Protein 3UUE (pdb70)

Nearest PDB structures (foldseek):
  4zre-assembly1_A  TM=1.001E+00  e=2.839E-57  Malassezia globosa CBS 7966
  7spr-assembly1_A  TM=1.002E+00  e=1.269E-56  Malassezia globosa CBS 7966
  4zrd-assembly1_A  TM=1.002E+00  e=3.790E-56  Malassezia globosa CBS 7966
  3uuf-assembly1_A  TM=1.001E+00  e=9.526E-56  Malassezia globosa CBS 7966
  5gw8-assembly1_A  TM=9.677E-01  e=2.577E-41  Malassezia globosa CBS 7966

Foldseek 3Di:
DQPDADADDWAADPDDLLVLLQLLLVQLQQLAPPPDDFDDGVQKTWDDWDDHPAQAWIWIWIAGPVAGTEIETEADCNDDLPDDCVDQQAAWDQQDPVCNVQADPPKIWGNNLRVRLVVCQVVVLVVVVVVCVVPVTLEYEYEYAHSGLLNSLVNLVCQQRPPVSHHQAYAGALDAFIIASSVQVVCCVRQVVRYEYEYFAQRPRNCPPHCVSRTWHHWKYWYHPNGQDPGIIIQTGINHPVDNVVDHHDPDCDSSQHHRSQWGSVRNNDDVSGHRNPD

InterPro domains:
  IPR002921 Fungal lipase-type domain [PF01764] (96-236)
  IPR029058 Alpha/Beta hydrolase fold [G3DSA:3.40.50.1820] (23-304)
  IPR029058 Alpha/Beta hydrolase fold [SSF53474] (37-265)
  IPR051218 Secreted Mono/Diacylglycerol Lipase [PTHR45856] (60-255)

Sequence (279 aa):
GRGGSSTDDQPVANPYNTKEISLAAGLVQQTYCDSTENGLKIGDSELLYTMGEGYYARQRVNIYHSPSLGIAVAIEGTNLFSSLNSSDLHDAKFWQEDPNERYIQYYPKGTKLMHGFQQAYNDLMDDIFTAVKKKYKKEKNEKRVTVIGHSLGAAMGLLCAMDIELRMDGGLYKTYLFGLPRLGNPTFASFVDQKIGDKFHSIINGRDWVPTVVPPRALGYQHPSDYVWIYPGNSTSAKLYPGQENVHGILTVAREFNFDDHQGIYFHTQIGAVMGECPAQVGAH

CATH classification: 3.40.50.1820

Structure (mmCIF, N/CA/C/O backbone):
data_3UUE
#
_entry.id   3UUE
#
_cell.length_a   39.807
_cell.length_b   88.744
_cell.length_c   45.132
_cell.angle_alpha   90.00
_cell.angle_beta   106.04
_cell.angle_gamma   90.00
#
_symmetry.space_group_name_H-M   'P 1 21 1'
#
loop_
_entity.id
_entity.type
_entity.pdbx_description
1 polymer 'LIP1, secretory lipase (Family 3)'
2 branched alpha-D-mannopyranose-(1-3)-alpha-D-mannopyranose-(1-6)-beta-D-mannopyranose-(1-4)-2-acetamido-2-deoxy-beta-D-glucopyranose-(1-4)-2-acetami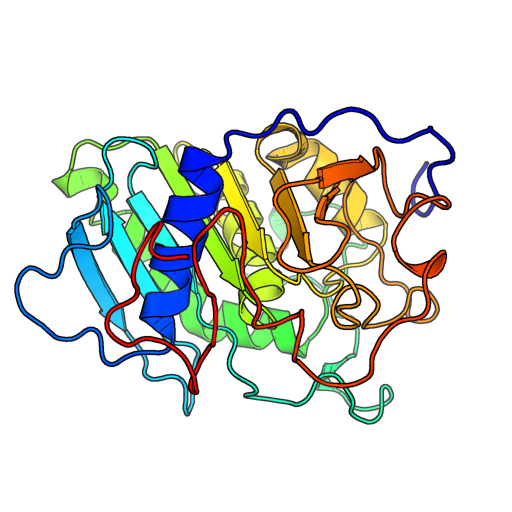do-2-deoxy-beta-D-glucopyranose
3 non-polymer alpha-D-mannopyranose
4 non-polymer 'CHLORIDE ION'
5 non-polymer GLYCEROL
6 water water
#
loop_
_atom_site.group_PDB
_atom_site.id
_atom_site.type_symbol
_atom_site.label_atom_id
_atom_site.label_alt_id
_atom_site.label_comp_id
_atom_site.label_asym_id
_atom_site.label_entity_id
_atom_site.label_seq_id
_atom_site.pdbx_PDB_ins_code
_atom_site.Cartn_x
_atom_site.Cartn_y
_atom_site.Cartn_z
_atom_site.occupancy
_atom_site.B_iso_or_equiv
_atom_site.auth_seq_id
_atom_site.auth_comp_id
_atom_site.auth_asym_id
_atom_site.auth_atom_id
_atom_site.pdbx_PDB_model_num
ATOM 1 N N . GLY A 1 1 ? 10.044 19.272 20.453 1.00 28.07 26 GLY A N 1
ATOM 2 C CA . GLY A 1 1 ? 9.178 19.237 21.681 1.00 25.63 26 GLY A CA 1
ATOM 3 C C . GLY A 1 1 ? 7.766 18.864 21.272 1.00 22.97 26 GLY A C 1
ATOM 4 O O . GLY A 1 1 ? 7.530 18.504 20.105 1.00 23.51 26 GLY A O 1
ATOM 5 N N . ARG A 1 2 ? 6.811 18.972 22.206 1.00 22.96 27 ARG A N 1
ATOM 6 C CA . ARG A 1 2 ? 5.412 18.640 21.903 1.00 17.95 27 ARG A CA 1
ATOM 7 C C . ARG A 1 2 ? 4.978 19.431 20.667 1.00 14.64 27 ARG A C 1
ATOM 8 O O . ARG A 1 2 ? 5.244 20.637 20.527 1.00 15.51 27 ARG A O 1
ATOM 16 N N . GLY A 1 3 ? 4.358 18.746 19.709 1.00 11.41 28 GLY A N 1
ATOM 17 C CA . GLY A 1 3 ? 3.818 19.398 18.506 1.00 10.55 28 GLY A CA 1
ATOM 18 C C . GLY A 1 3 ? 4.798 19.776 17.408 1.00 10.04 28 GLY A C 1
ATOM 19 O O . GLY A 1 3 ? 4.440 20.453 16.446 1.00 11.42 28 GLY A O 1
ATOM 20 N N . GLY A 1 4 ? 6.037 19.321 17.569 1.00 10.81 29 GLY A N 1
ATOM 21 C CA . GLY A 1 4 ? 7.059 19.703 16.561 1.00 10.29 29 GLY A CA 1
ATOM 22 C C . GLY A 1 4 ? 7.015 18.913 15.263 1.00 9.70 29 GLY A C 1
ATOM 23 O O . GLY A 1 4 ? 6.151 18.054 15.048 1.00 9.98 29 GLY A O 1
ATOM 24 N N . SER A 1 5 ? 7.961 19.218 14.372 1.00 8.79 30 SER A N 1
ATOM 25 C CA . SER A 1 5 ? 8.066 18.545 13.087 1.00 8.66 30 SER A CA 1
ATOM 26 C C . SER A 1 5 ? 9.524 18.216 12.887 1.00 8.38 30 SER A C 1
ATOM 27 O O . SER A 1 5 ? 10.365 19.147 12.810 1.00 9.77 30 SER A O 1
ATOM 30 N N . SER A 1 6 ? 9.864 16.922 12.849 1.00 7.42 31 SER A N 1
ATOM 31 C CA . SER A 1 6 ? 11.269 16.564 12.693 1.00 7.77 31 SER A CA 1
ATOM 32 C C . SER A 1 6 ? 11.837 16.986 11.330 1.00 7.53 31 SER A C 1
ATOM 33 O O . SER A 1 6 ? 11.141 16.950 10.324 1.00 7.69 31 SER A O 1
ATOM 36 N N . THR A 1 7 ? 13.089 17.439 11.353 1.00 8.03 32 THR A N 1
ATOM 37 C CA . THR A 1 7 ? 13.816 17.753 10.115 1.00 8.57 32 THR A CA 1
ATOM 38 C C . THR A 1 7 ? 14.891 16.782 9.754 1.00 9.36 32 THR A C 1
ATOM 39 O O . THR A 1 7 ? 15.604 17.004 8.749 1.00 9.12 32 THR A O 1
ATOM 43 N N A ASP A 1 8 ? 15.026 15.712 10.530 0.50 9.21 33 ASP A N 1
ATOM 44 N N B ASP A 1 8 ? 15.060 15.720 10.553 0.50 9.03 33 ASP A N 1
ATOM 45 C CA A ASP A 1 8 ? 16.102 14.781 10.254 0.50 9.52 33 ASP A CA 1
ATOM 46 C CA B ASP A 1 8 ? 16.161 14.781 10.292 0.50 9.26 33 ASP A CA 1
ATOM 47 C C A ASP A 1 8 ? 15.921 14.049 8.928 0.50 9.27 33 ASP A C 1
ATOM 48 C C B ASP A 1 8 ? 15.956 13.994 9.001 0.50 9.09 33 ASP A C 1
ATOM 49 O O A ASP A 1 8 ? 14.802 13.813 8.477 0.50 8.43 33 ASP A O 1
ATOM 50 O O B ASP A 1 8 ? 14.851 13.619 8.667 0.50 8.35 33 ASP A O 1
ATOM 59 N N . GLN A 1 9 ? 17.038 13.749 8.248 1.00 8.65 34 GLN A N 1
ATOM 60 C CA . GLN A 1 9 ? 16.950 12.988 7.010 1.00 8.48 34 GLN A CA 1
ATOM 61 C C . GLN A 1 9 ? 16.496 11.543 7.310 1.00 7.75 34 GLN A C 1
ATOM 62 O O . GLN A 1 9 ? 16.753 10.988 8.385 1.00 7.62 34 GLN A O 1
ATOM 68 N N . PRO A 1 10 ? 15.849 10.936 6.303 1.00 7.63 35 PRO A N 1
ATOM 69 C CA . PRO A 1 10 ? 15.516 9.518 6.399 1.00 8.05 35 PRO A CA 1
ATOM 70 C C . PRO A 1 10 ? 16.752 8.635 6.391 1.00 8.32 35 PRO A C 1
ATOM 71 O O . PRO A 1 10 ? 17.873 9.077 5.970 1.00 9.59 35 PRO A O 1
ATOM 75 N N . VAL A 1 11 ? 16.553 7.437 6.935 1.00 7.65 36 VAL A N 1
ATOM 76 C CA . VAL A 1 11 ? 17.604 6.423 7.024 1.00 7.84 36 VAL A CA 1
ATOM 77 C C . VAL A 1 11 ? 17.055 5.127 6.458 1.00 8.14 36 VAL A C 1
ATOM 78 O O . VAL A 1 11 ? 15.869 4.997 6.160 1.00 7.56 36 VAL A O 1
ATOM 82 N N . ALA A 1 12 ? 17.934 4.137 6.275 1.00 8.59 37 ALA A N 1
ATOM 83 C CA . ALA A 1 12 ? 17.484 2.848 5.707 1.00 8.19 37 ALA A CA 1
ATOM 84 C C . ALA A 1 12 ? 16.444 2.227 6.619 1.00 7.98 37 ALA A C 1
ATOM 85 O O . ALA A 1 12 ? 16.400 2.457 7.799 1.00 8.22 37 ALA A O 1
ATOM 87 N N . ASN A 1 13 ? 15.576 1.449 5.990 1.00 7.84 38 ASN A N 1
ATOM 88 C CA . ASN A 1 13 ? 14.496 0.820 6.791 1.00 7.59 38 ASN A CA 1
ATOM 89 C C . ASN A 1 13 ? 15.127 -0.223 7.750 1.00 7.48 38 ASN A C 1
ATOM 90 O O . ASN A 1 13 ? 15.739 -1.190 7.270 1.00 8.06 38 ASN A O 1
ATOM 95 N N . PRO A 1 14 ? 15.005 -0.045 9.077 1.00 7.32 39 PRO A N 1
ATOM 96 C CA . PRO A 1 14 ? 15.574 -1.031 10.048 1.00 7.23 39 PRO A CA 1
ATOM 97 C C . PRO A 1 14 ? 14.598 -2.082 10.541 1.00 7.18 39 PRO A C 1
ATOM 98 O O . PRO A 1 14 ? 14.988 -2.913 11.389 1.00 7.46 39 PRO A O 1
ATOM 102 N N . TYR A 1 15 ? 13.350 -2.028 10.043 1.00 7.00 40 TYR A N 1
ATOM 103 C CA . TYR A 1 15 ? 12.356 -2.935 10.584 1.00 7.27 40 TYR A CA 1
ATOM 104 C C . TYR A 1 15 ? 12.434 -4.320 9.933 1.00 6.88 40 TYR A C 1
ATOM 105 O O . TYR A 1 15 ? 12.950 -4.501 8.835 1.00 9.16 40 TYR A O 1
ATOM 114 N N . ASN A 1 16 ? 11.891 -5.291 10.636 1.00 7.06 41 ASN A N 1
ATOM 115 C CA . ASN A 1 16 ? 11.915 -6.693 10.169 1.00 7.56 41 ASN A CA 1
ATOM 116 C C . ASN A 1 16 ? 10.881 -6.924 9.062 1.00 7.51 41 ASN A C 1
ATOM 117 O O . ASN A 1 16 ? 9.673 -6.917 9.352 1.00 6.94 41 ASN A O 1
ATOM 122 N N . THR A 1 17 ? 11.309 -7.037 7.816 1.00 7.65 42 THR A N 1
ATOM 123 C CA . THR A 1 17 ? 10.350 -7.054 6.726 1.00 7.73 42 THR A CA 1
ATOM 124 C C . THR A 1 17 ? 9.580 -8.365 6.643 1.00 8.19 42 THR A C 1
ATOM 125 O O . THR A 1 17 ? 8.473 -8.340 6.131 1.00 6.90 42 THR A O 1
ATOM 129 N N . LYS A 1 18 ? 10.139 -9.438 7.225 1.00 8.03 43 LYS A N 1
ATOM 130 C CA . LYS A 1 18 ? 9.392 -10.688 7.364 1.00 8.87 43 LYS A CA 1
ATOM 131 C C . LYS A 1 18 ? 8.250 -10.495 8.328 1.00 7.48 43 LYS A C 1
ATOM 132 O O . LYS A 1 18 ? 7.123 -10.973 8.058 1.00 7.04 43 LYS A O 1
ATOM 138 N N . GLU A 1 19 ? 8.521 -9.874 9.463 1.00 7.12 44 GLU A N 1
ATOM 139 C CA . GLU A 1 19 ? 7.464 -9.566 10.444 1.00 6.56 44 GLU A CA 1
ATOM 140 C C . GLU A 1 19 ? 6.417 -8.654 9.821 1.00 5.81 44 GLU A C 1
ATOM 141 O O . GLU A 1 19 ? 5.204 -8.869 10.001 1.00 5.59 44 GLU A O 1
ATOM 147 N N . ILE A 1 20 ? 6.850 -7.634 9.079 1.00 5.44 45 ILE A N 1
ATOM 148 C CA . ILE A 1 20 ? 5.855 -6.762 8.450 1.00 5.28 45 ILE A CA 1
ATOM 149 C C . ILE A 1 20 ? 4.984 -7.490 7.467 1.00 5.00 45 ILE A C 1
ATOM 150 O O . ILE A 1 20 ? 3.757 -7.304 7.443 1.00 5.31 45 ILE A O 1
ATOM 155 N N . SER A 1 21 ? 5.618 -8.317 6.647 1.00 4.93 46 SER A N 1
ATOM 156 C CA . SER A 1 21 ? 4.896 -9.073 5.628 1.00 5.16 46 SER A CA 1
ATOM 157 C C . SER A 1 21 ? 3.841 -10.008 6.261 1.00 5.14 46 SER A C 1
ATOM 158 O O . SER A 1 21 ? 2.719 -10.131 5.732 1.00 5.49 46 SER A O 1
ATOM 161 N N . LEU A 1 22 ? 4.243 -10.690 7.338 1.00 4.79 47 LEU A N 1
ATOM 162 C CA . LEU A 1 22 ? 3.320 -11.548 8.102 1.00 4.82 47 LEU A CA 1
ATOM 163 C C . LEU A 1 22 ? 2.193 -10.700 8.687 1.00 4.71 47 LEU A C 1
ATOM 164 O O . LEU A 1 22 ? 1.014 -11.037 8.574 1.00 4.55 47 LEU A O 1
ATOM 169 N N . ALA A 1 23 ? 2.536 -9.612 9.349 1.00 4.44 48 ALA A N 1
ATOM 170 C CA . ALA A 1 23 ? 1.524 -8.782 9.991 1.00 4.36 48 ALA A CA 1
ATOM 171 C C . ALA A 1 23 ? 0.491 -8.302 8.947 1.00 4.37 48 ALA A C 1
ATOM 172 O O . ALA A 1 23 ? -0.729 -8.225 9.225 1.00 4.10 48 ALA A O 1
ATOM 174 N N . ALA A 1 24 ? 0.975 -7.945 7.748 1.00 4.50 49 ALA A N 1
ATOM 175 C CA . ALA A 1 24 ? 0.051 -7.504 6.669 1.00 4.53 49 ALA A CA 1
ATOM 176 C C . ALA A 1 24 ? -0.961 -8.599 6.327 1.00 4.69 49 ALA A C 1
ATOM 177 O O . ALA A 1 24 ? -2.130 -8.329 6.093 1.00 4.42 49 ALA A O 1
ATOM 179 N N . GLY A 1 25 ? -0.504 -9.847 6.321 1.00 4.94 50 GLY A N 1
ATOM 180 C CA . GLY A 1 25 ? -1.457 -11.004 6.071 1.00 4.64 50 GLY A CA 1
ATOM 181 C C . GLY A 1 25 ? -2.401 -11.217 7.254 1.00 4.68 50 GLY A C 1
ATOM 182 O O . GLY A 1 25 ? -3.600 -11.458 7.035 1.00 5.08 50 GLY A O 1
ATOM 183 N N . LEU A 1 26 ? -1.903 -11.075 8.486 1.00 4.50 51 LEU A N 1
ATOM 184 C CA . LEU A 1 26 ? -2.752 -11.253 9.637 1.00 4.62 51 LEU A CA 1
ATOM 185 C C . LEU A 1 26 ? -3.885 -10.235 9.678 1.00 4.49 51 LEU A C 1
ATOM 186 O O . LEU A 1 26 ? -5.030 -10.557 10.056 1.00 4.49 51 LEU A O 1
ATOM 191 N N . VAL A 1 27 ? -3.598 -9.003 9.204 1.00 4.35 52 VAL A N 1
ATOM 192 C CA . VAL A 1 27 ? -4.669 -8.012 9.163 1.00 4.68 52 VAL A CA 1
ATOM 193 C C . VAL A 1 27 ? -5.516 -8.106 7.887 1.00 4.55 52 VAL A C 1
ATOM 194 O O . VAL A 1 27 ? -6.717 -7.857 7.911 1.00 4.26 52 VAL A O 1
ATOM 198 N N . GLN A 1 28 ? -4.917 -8.456 6.740 1.00 4.32 53 GLN A N 1
ATOM 199 C CA . GLN A 1 28 ? -5.747 -8.667 5.562 1.00 4.46 53 GLN A CA 1
ATOM 200 C C . GLN A 1 28 ? -6.862 -9.711 5.878 1.00 4.22 53 GLN A C 1
ATOM 201 O O . GLN A 1 28 ? -7.983 -9.565 5.453 1.00 4.57 53 GLN A O 1
ATOM 207 N N . GLN A 1 29 ? -6.505 -10.747 6.645 1.00 4.47 54 GLN A N 1
ATOM 208 C CA . GLN A 1 29 ? -7.471 -11.812 6.917 1.00 4.42 54 GLN A CA 1
ATOM 209 C C . GLN A 1 29 ? -8.677 -11.291 7.703 1.00 4.62 54 GLN A C 1
ATOM 210 O O . GLN A 1 29 ? -9.768 -11.899 7.645 1.00 4.61 54 GLN A O 1
ATOM 216 N N . THR A 1 30 ? -8.525 -10.156 8.408 1.00 4.24 55 THR A N 1
ATOM 217 C CA . THR A 1 30 ? -9.680 -9.574 9.104 1.00 4.58 55 THR A CA 1
ATOM 218 C C . THR A 1 30 ? -10.719 -8.986 8.161 1.00 4.59 55 THR A C 1
ATOM 219 O O . THR A 1 30 ? -11.789 -8.648 8.632 1.00 5.01 55 THR A O 1
ATOM 223 N N . TYR A 1 31 ? -10.403 -8.801 6.875 1.00 4.91 56 TYR A N 1
ATOM 224 C CA . TYR A 1 31 ? -11.411 -8.424 5.888 1.00 5.50 56 TYR A CA 1
ATOM 225 C C . TYR A 1 31 ? -12.165 -9.630 5.307 1.00 6.35 56 TYR A C 1
ATOM 226 O O . TYR A 1 31 ? -13.020 -9.432 4.393 1.00 7.51 56 TYR A O 1
ATOM 235 N N . CYS A 1 32 ? -11.928 -10.823 5.872 1.00 6.67 57 CYS A N 1
ATOM 236 C CA . CYS A 1 32 ? -12.428 -12.067 5.295 1.00 6.74 57 CYS A CA 1
ATOM 237 C C . CYS A 1 32 ? -13.185 -12.859 6.366 1.00 6.74 57 CYS A C 1
ATOM 238 O O . CYS A 1 32 ? -12.895 -12.743 7.589 1.00 6.56 57 CYS A O 1
ATOM 241 N N . ASP A 1 33 ? -14.156 -13.675 5.928 1.00 8.09 58 ASP A N 1
ATOM 242 C CA . ASP A 1 33 ? -14.763 -14.643 6.836 1.00 9.89 58 ASP A CA 1
ATOM 243 C C . ASP A 1 33 ? -13.605 -15.436 7.485 1.00 9.01 58 ASP A C 1
ATOM 244 O O . ASP A 1 33 ? -12.791 -16.030 6.798 1.00 9.01 58 ASP A O 1
ATOM 249 N N . SER A 1 34 ? -13.569 -15.434 8.829 1.00 8.32 59 SER A N 1
ATOM 250 C CA . SER A 1 34 ? -12.466 -16.070 9.553 1.00 9.08 59 SER A CA 1
ATOM 251 C C . SER A 1 34 ? -12.966 -17.195 10.468 1.00 10.45 59 SER A C 1
ATOM 252 O O . SER A 1 34 ? -12.391 -17.447 11.542 1.00 13.13 59 SER A O 1
ATOM 255 N N . THR A 1 35 ? -14.040 -17.857 10.040 1.00 10.66 60 THR A N 1
ATOM 256 C CA . THR A 1 35 ? -14.685 -18.867 10.898 1.00 11.88 60 THR A CA 1
ATOM 257 C C . THR A 1 35 ? -14.184 -20.279 10.675 1.00 14.34 60 THR A C 1
ATOM 258 O O . THR A 1 35 ? -14.594 -21.165 11.449 1.00 14.55 60 THR A O 1
ATOM 262 N N . GLU A 1 36 ? -13.308 -20.489 9.697 1.00 14.47 61 GLU A N 1
ATOM 263 C CA . GLU A 1 36 ? -12.731 -21.823 9.434 1.00 17.92 61 GLU A CA 1
ATOM 264 C C . GLU A 1 36 ? -11.966 -22.351 10.660 1.00 17.85 61 GLU A C 1
ATOM 265 O O . GLU A 1 36 ? -11.122 -21.648 11.210 1.00 18.29 61 GLU A O 1
ATOM 271 N N . ASN A 1 37 ? -12.275 -23.622 10.970 1.00 21.09 62 ASN A N 1
ATOM 272 C CA . ASN A 1 37 ? -11.419 -24.610 11.696 1.00 21.81 62 ASN A CA 1
ATOM 273 C C . ASN A 1 37 ? -9.956 -24.610 11.291 1.00 18.09 62 ASN A C 1
ATOM 274 O O . ASN A 1 37 ? -9.654 -24.831 10.114 1.00 22.14 62 ASN A O 1
ATOM 279 N N . GLY A 1 38 ? -9.108 -24.233 12.240 1.00 18.32 63 GLY A N 1
ATOM 280 C CA . GLY A 1 38 ? -7.649 -24.412 12.141 1.00 18.01 63 GLY A CA 1
ATOM 281 C C . GLY A 1 38 ? -6.994 -23.520 11.109 1.00 16.01 63 GLY A C 1
ATOM 282 O O . GLY A 1 38 ? -5.987 -23.895 10.520 1.00 17.97 63 GLY A O 1
ATOM 283 N N . LEU A 1 39 ? -7.554 -22.349 10.827 1.00 12.99 64 LEU A N 1
ATOM 284 C CA . LEU A 1 39 ? -6.909 -21.535 9.774 1.00 11.65 64 LEU A CA 1
ATOM 285 C C . LEU A 1 39 ? -5.502 -21.094 10.116 1.00 11.16 64 LEU A C 1
ATOM 286 O O . LEU A 1 39 ? -5.252 -20.671 11.246 1.00 10.04 64 LEU A O 1
ATOM 291 N N . LYS A 1 40 ? -4.617 -21.144 9.138 1.00 10.14 65 LYS A N 1
ATOM 292 C CA . LYS A 1 40 ? -3.222 -20.757 9.285 1.00 11.14 65 LYS A CA 1
ATOM 293 C C . LYS A 1 40 ? -2.931 -19.644 8.290 1.00 9.67 65 LYS A C 1
ATOM 294 O O . LYS A 1 40 ? -3.305 -19.719 7.131 1.00 10.80 65 LYS A O 1
ATOM 300 N N . ILE A 1 41 ? -2.242 -18.601 8.772 1.00 8.37 66 ILE A N 1
ATOM 301 C CA . ILE A 1 41 ? -1.795 -17.483 7.928 1.00 8.39 66 ILE A CA 1
ATOM 302 C C . ILE A 1 41 ? -0.331 -17.290 8.240 1.00 8.26 66 ILE A C 1
ATOM 303 O O . ILE A 1 41 ? 0.037 -17.003 9.388 1.00 8.58 66 ILE A O 1
ATOM 308 N N . GLY A 1 42 ? 0.543 -17.482 7.236 1.00 8.52 67 GLY A N 1
ATOM 309 C CA . GLY A 1 42 ? 1.965 -17.446 7.520 1.00 8.95 67 GLY A CA 1
ATOM 310 C C . GLY A 1 42 ? 2.338 -18.460 8.642 1.00 9.50 67 GLY A C 1
ATOM 311 O O . GLY A 1 42 ? 1.874 -19.619 8.656 1.00 12.08 67 GLY A O 1
ATOM 312 N N . ASP A 1 43 ? 3.142 -17.992 9.597 1.00 8.88 68 ASP A N 1
ATOM 313 C CA . ASP A 1 43 ? 3.548 -18.826 10.740 1.00 9.55 68 ASP A CA 1
ATOM 314 C C . ASP A 1 43 ? 2.522 -18.953 11.844 1.00 9.55 68 ASP A C 1
ATOM 315 O O . ASP A 1 43 ? 2.789 -19.584 12.885 1.00 9.34 68 ASP A O 1
ATOM 320 N N . SER A 1 44 ? 1.331 -18.384 11.628 1.00 9.39 69 SER A N 1
ATOM 321 C CA . SER A 1 44 ? 0.343 -18.142 12.689 1.00 9.56 69 SER A CA 1
ATOM 322 C C . SER A 1 44 ? -0.894 -19.029 12.593 1.00 9.89 69 SER A C 1
ATOM 323 O O . SER A 1 44 ? -1.334 -19.357 11.489 1.00 11.78 69 SER A O 1
ATOM 326 N N . GLU A 1 45 ? -1.418 -19.475 13.726 1.00 8.47 70 GLU A N 1
ATOM 327 C CA . GLU A 1 45 ? -2.694 -20.180 13.786 1.00 8.66 70 GLU A CA 1
ATOM 328 C C . GLU A 1 45 ? -3.768 -19.234 14.344 1.00 7.80 70 GLU A C 1
ATOM 329 O O . GLU A 1 45 ? -3.593 -18.598 15.401 1.00 7.24 70 GLU A O 1
ATOM 335 N N . 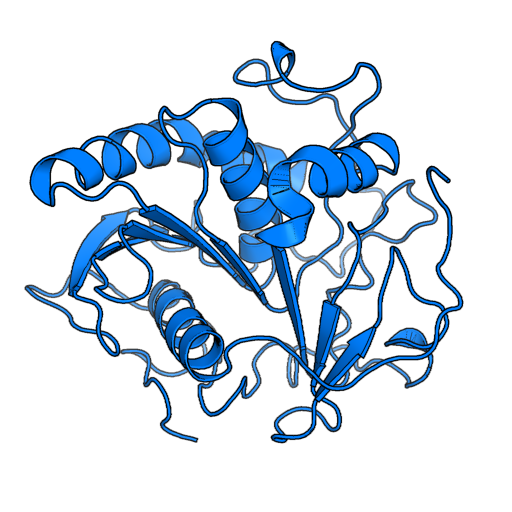LEU A 1 46 ? -4.899 -19.165 13.661 1.00 7.29 71 LEU A N 1
ATOM 336 C CA . LEU A 1 46 ? -6.030 -18.396 14.177 1.00 7.81 71 LEU A CA 1
ATOM 337 C C . LEU A 1 46 ? -6.654 -19.097 15.357 1.00 8.11 71 LEU A C 1
ATOM 338 O O . LEU A 1 46 ? -6.978 -20.293 15.257 1.00 9.49 71 LEU A O 1
ATOM 343 N N . LEU A 1 47 ? -6.788 -18.377 16.471 1.00 8.09 72 LEU A N 1
ATOM 344 C CA . LEU A 1 47 ? -7.387 -18.929 17.697 1.00 7.68 72 LEU A CA 1
ATOM 345 C C . LEU A 1 47 ? -8.807 -18.489 17.918 1.00 8.33 72 LEU A C 1
ATOM 346 O O . LEU A 1 47 ? -9.559 -19.165 18.622 1.00 8.65 72 LEU A O 1
ATOM 351 N N . TYR A 1 48 ? -9.195 -17.341 17.374 1.00 8.01 73 TYR A N 1
ATOM 352 C CA . TYR A 1 48 ? -10.404 -16.639 17.807 1.00 8.19 73 TYR A CA 1
ATOM 353 C C . TYR A 1 48 ? -10.725 -15.554 16.792 1.00 7.93 73 TYR A C 1
ATOM 354 O O . TYR A 1 48 ? -9.829 -14.856 16.273 1.00 8.20 73 TYR A O 1
ATOM 363 N N . THR A 1 49 ? -11.987 -15.357 16.548 1.00 7.62 74 THR A N 1
ATOM 364 C CA . THR A 1 49 ? -12.475 -14.244 15.718 1.00 7.87 74 THR A CA 1
ATOM 365 C C . THR A 1 49 ? -13.766 -13.703 16.314 1.00 9.01 74 THR A C 1
ATOM 366 O O . THR A 1 49 ? -14.540 -14.481 16.935 1.00 10.07 74 THR A O 1
ATOM 370 N N . MET A 1 50 ? -14.012 -12.407 16.161 1.00 9.48 75 MET A N 1
ATOM 371 C CA . MET A 1 50 ? -15.279 -11.809 16.529 1.00 10.97 75 MET A CA 1
ATOM 372 C C . MET A 1 50 ? -15.597 -10.633 15.612 1.00 10.18 75 MET A C 1
ATOM 373 O O . MET A 1 50 ? -14.691 -9.878 15.236 1.00 9.03 75 MET A O 1
ATOM 378 N N . GLY A 1 51 ? -16.885 -10.450 15.306 1.00 10.17 76 GLY A N 1
ATOM 379 C CA . GLY A 1 51 ? -17.300 -9.320 14.503 1.00 11.39 76 GLY A CA 1
ATOM 380 C C . GLY A 1 51 ? -17.135 -9.582 13.052 1.00 11.62 76 GLY A C 1
ATOM 381 O O . GLY A 1 51 ? -16.450 -10.513 12.621 1.00 12.54 76 GLY A O 1
ATOM 382 N N . GLU A 1 52 ? -17.854 -8.809 12.236 1.00 12.03 77 GLU A N 1
ATOM 383 C CA . GLU A 1 52 ? -17.909 -9.057 10.788 1.00 12.21 77 GLU A CA 1
ATOM 384 C C . GLU A 1 52 ? -17.673 -7.852 9.902 1.00 11.36 77 GLU A C 1
ATOM 385 O O . GLU A 1 52 ? -17.715 -8.002 8.661 1.00 11.73 77 GLU A O 1
ATOM 391 N N . GLY A 1 53 ? -17.377 -6.696 10.488 1.00 11.25 78 GLY A N 1
ATOM 392 C CA . GLY A 1 53 ? -17.068 -5.514 9.691 1.00 11.74 78 GLY A CA 1
ATOM 393 C C . GLY A 1 53 ? -18.316 -4.815 9.144 1.00 13.64 78 GLY A C 1
ATOM 394 O O . GLY A 1 53 ? -18.253 -3.970 8.229 1.00 16.35 78 GLY A O 1
ATOM 395 N N . TYR A 1 54 ? -19.471 -5.093 9.742 1.00 13.26 79 TYR A N 1
ATOM 396 C CA A TYR A 1 54 ? -20.687 -4.315 9.421 0.50 13.01 79 TYR A CA 1
ATOM 397 C CA B TYR A 1 54 ? -20.611 -4.281 9.354 0.50 12.80 79 TYR A CA 1
ATOM 398 C C . TYR A 1 54 ? -21.005 -3.324 10.501 1.00 12.67 79 TYR A C 1
ATOM 399 O O . TYR A 1 54 ? -21.144 -2.131 10.239 1.00 14.52 79 TYR A O 1
ATOM 416 N N . ALA A 1 55 ? -21.162 -3.800 11.735 1.00 12.08 80 ALA A N 1
ATOM 417 C CA . ALA A 1 55 ? -21.418 -2.999 12.938 1.00 12.33 80 ALA A CA 1
ATOM 418 C C . ALA A 1 55 ? -20.138 -2.660 13.734 1.00 13.31 80 ALA A C 1
ATOM 419 O O . ALA A 1 55 ? -20.023 -1.641 14.403 1.00 13.79 80 ALA A O 1
ATOM 421 N N . ARG A 1 56 ? -19.176 -3.582 13.707 1.00 12.30 81 ARG A N 1
ATOM 422 C CA . ARG A 1 56 ? -17.928 -3.391 14.463 1.00 11.71 81 ARG A CA 1
ATOM 423 C C . ARG A 1 56 ? -16.856 -3.995 13.546 1.00 9.13 81 ARG A C 1
ATOM 424 O O . ARG A 1 56 ? -17.127 -4.902 12.763 1.00 8.87 81 ARG A O 1
ATOM 432 N N . GLN A 1 57 ? -15.610 -3.553 13.700 1.00 7.26 82 GLN A N 1
ATOM 433 C CA . GLN A 1 57 ? -14.493 -4.174 12.968 1.00 6.04 82 GLN A CA 1
ATOM 434 C C . GLN A 1 57 ? -14.279 -5.637 13.402 1.00 5.83 82 GLN A C 1
ATOM 435 O O . GLN A 1 57 ? -14.366 -5.961 14.598 1.00 6.26 82 GLN A O 1
ATOM 441 N N . ARG A 1 58 ? -14.023 -6.507 12.428 1.00 5.31 83 ARG A N 1
ATOM 442 C CA . ARG A 1 58 ? -13.637 -7.859 12.804 1.00 5.40 83 ARG A CA 1
ATOM 443 C C . ARG A 1 58 ? -12.299 -7.829 13.482 1.00 5.38 83 ARG A C 1
ATOM 444 O O . ARG A 1 58 ? -11.394 -7.109 13.040 1.00 5.75 83 ARG A O 1
ATOM 452 N N . VAL A 1 59 ? -12.184 -8.651 14.542 1.00 4.86 84 VAL A N 1
ATOM 453 C CA . VAL A 1 59 ? -10.926 -8.837 15.269 1.00 5.19 84 VAL A CA 1
ATOM 454 C C . VAL A 1 59 ? -10.546 -10.275 15.233 1.00 5.24 84 VAL A C 1
ATOM 455 O O . VAL A 1 59 ? -11.400 -11.154 15.578 1.00 5.48 84 VAL A O 1
ATOM 459 N N . ASN A 1 60 ? -9.305 -10.549 14.790 1.00 4.98 85 ASN A N 1
ATOM 460 C CA . ASN A 1 60 ? -8.781 -11.937 14.762 1.00 5.14 85 ASN A CA 1
ATOM 461 C C . ASN A 1 60 ? -7.623 -12.001 15.739 1.00 5.26 85 ASN A C 1
ATOM 462 O O . ASN A 1 60 ? -6.795 -11.093 15.850 1.00 5.32 85 ASN A O 1
ATOM 467 N N . ILE A 1 61 ? -7.563 -13.080 16.501 1.00 5.18 86 ILE A N 1
ATOM 468 C CA . ILE A 1 61 ? -6.447 -13.328 17.438 1.00 6.00 86 ILE A CA 1
ATOM 469 C C . ILE A 1 61 ? -5.793 -14.614 17.055 1.00 5.75 86 ILE A C 1
ATOM 470 O O . ILE A 1 61 ? -6.450 -15.620 16.836 1.00 5.87 86 ILE A O 1
ATOM 475 N N . TYR A 1 62 ? -4.480 -14.540 16.890 1.00 5.17 87 TYR A N 1
ATOM 476 C CA . TYR A 1 62 ? -3.651 -15.665 16.438 1.00 5.36 87 TYR A CA 1
ATOM 477 C C . TYR A 1 62 ? -2.579 -15.997 17.470 1.00 5.55 87 TYR A C 1
ATOM 478 O O . TYR A 1 62 ? -2.202 -15.150 18.290 1.00 5.28 87 TYR A O 1
ATOM 487 N N . HIS A 1 63 ? -1.986 -17.200 17.371 1.00 5.74 88 HIS A N 1
ATOM 488 C CA . HIS A 1 63 ? -0.696 -17.409 18.004 1.00 6.46 88 HIS A CA 1
ATOM 489 C C . HIS A 1 63 ? 0.342 -17.592 16.944 1.00 6.73 88 HIS A C 1
ATOM 490 O O . HIS A 1 63 ? 0.152 -18.352 15.982 1.00 6.73 88 HIS A O 1
ATOM 497 N N . SER A 1 64 ? 1.467 -16.904 17.138 1.00 6.37 8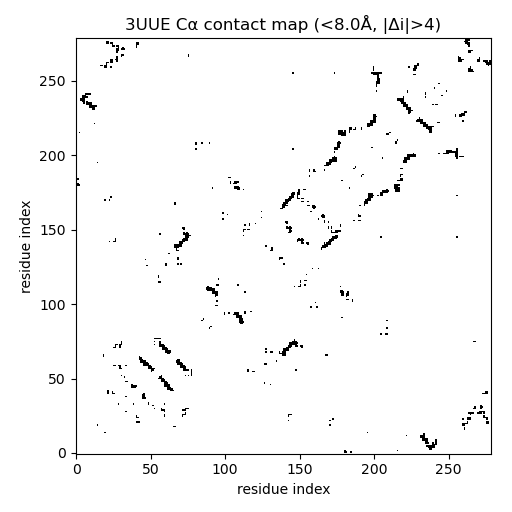9 SER A N 1
ATOM 498 C CA . SER A 1 64 ? 2.569 -16.929 16.203 1.00 6.98 89 SER A CA 1
ATOM 499 C C . SER A 1 64 ? 3.884 -17.131 16.942 1.00 7.61 89 SER A C 1
ATOM 500 O O . SER A 1 64 ? 4.100 -16.563 18.006 1.00 8.12 89 SER A O 1
ATOM 503 N N . PRO A 1 65 ? 4.766 -17.973 16.377 1.00 8.02 90 PRO A N 1
ATOM 504 C CA . PRO A 1 65 ? 6.071 -18.094 17.070 1.00 8.73 90 PRO A CA 1
ATOM 505 C C . PRO A 1 65 ? 6.887 -16.817 17.015 1.00 8.35 90 PRO A C 1
ATOM 506 O O . PRO A 1 65 ? 7.695 -16.590 17.903 1.00 9.05 90 PRO A O 1
ATOM 510 N N . SER A 1 66 ? 6.675 -15.981 15.972 1.00 7.87 91 SER A N 1
ATOM 511 C CA . SER A 1 66 ? 7.465 -14.767 15.855 1.00 7.61 91 SER A CA 1
ATOM 512 C C . SER A 1 66 ? 6.785 -13.559 16.541 1.00 7.32 91 SER A C 1
ATOM 513 O O . SER A 1 66 ? 7.474 -12.692 17.092 1.00 6.85 91 SER A O 1
ATOM 516 N N . LEU A 1 67 ? 5.443 -13.532 16.562 1.00 6.68 92 LEU A N 1
ATOM 517 C CA . LEU A 1 67 ? 4.748 -12.327 17.092 1.00 6.71 92 LEU A CA 1
ATOM 518 C C . LEU A 1 67 ? 3.966 -12.613 18.376 1.00 6.36 92 LEU A C 1
ATOM 519 O O . LEU A 1 67 ? 3.381 -11.698 18.940 1.00 7.12 92 LEU A O 1
ATOM 524 N N . GLY A 1 68 ? 3.941 -13.867 18.865 1.00 6.03 93 GLY A N 1
ATOM 525 C CA . GLY A 1 68 ? 3.187 -14.103 20.109 1.00 6.05 93 GLY A CA 1
ATOM 526 C C . GLY A 1 68 ? 1.694 -14.190 19.883 1.00 5.44 93 GLY A C 1
ATOM 527 O O . GLY A 1 68 ? 1.238 -14.695 18.849 1.00 6.02 93 GLY A O 1
ATOM 528 N N . ILE A 1 69 ? 0.946 -13.641 20.811 1.00 5.55 94 ILE A N 1
ATOM 529 C CA . ILE A 1 69 ? -0.495 -13.535 20.648 1.00 5.42 94 ILE A CA 1
ATOM 530 C C . ILE A 1 69 ? -0.692 -12.256 19.849 1.00 5.26 94 ILE A C 1
ATOM 531 O O . ILE A 1 69 ? -0.444 -11.140 20.333 1.00 5.19 94 ILE A O 1
ATOM 536 N N . ALA A 1 70 ? -1.111 -12.441 18.594 1.00 5.30 95 ALA A N 1
ATOM 537 C CA . ALA A 1 70 ? -1.272 -11.308 17.656 1.00 5.39 95 ALA A CA 1
ATOM 538 C C . ALA A 1 70 ? -2.744 -10.982 17.535 1.00 5.59 95 ALA A C 1
ATOM 539 O O . ALA A 1 70 ? -3.574 -11.860 17.243 1.00 5.75 95 ALA A O 1
ATOM 541 N N . VAL A 1 71 ? -3.102 -9.726 17.812 1.00 5.33 96 VAL A N 1
ATOM 542 C CA . VAL A 1 71 ? -4.492 -9.209 17.726 1.00 5.55 96 VAL A CA 1
ATOM 543 C C . VAL A 1 71 ? -4.506 -8.320 16.509 1.00 5.21 96 VAL A C 1
ATOM 544 O O . VAL A 1 71 ? -3.734 -7.366 16.450 1.00 5.52 96 VAL A O 1
ATOM 548 N N . ALA A 1 72 ? -5.360 -8.615 15.519 1.00 4.72 97 ALA A N 1
ATOM 549 C CA . ALA A 1 72 ? -5.431 -7.846 14.287 1.00 4.60 97 ALA A CA 1
ATOM 550 C C . ALA A 1 72 ? -6.845 -7.254 14.200 1.00 4.44 97 ALA A C 1
ATOM 551 O O . ALA A 1 72 ? -7.851 -7.946 14.441 1.00 4.63 97 ALA A O 1
ATOM 553 N N . ILE A 1 73 ? -6.920 -5.964 13.862 1.00 4.10 98 ILE A N 1
ATOM 554 C CA . ILE A 1 73 ? -8.188 -5.245 13.817 1.00 4.10 98 ILE A CA 1
ATOM 555 C C . ILE A 1 73 ? -8.424 -4.751 12.400 1.00 3.96 98 ILE A C 1
ATOM 556 O O . ILE A 1 73 ? -7.627 -3.976 11.811 1.00 4.12 98 ILE A O 1
ATOM 561 N N . GLU A 1 74 ? -9.577 -5.152 11.840 1.00 4.38 99 GLU A N 1
ATOM 562 C CA . GLU A 1 74 ? -10.041 -4.704 10.489 1.00 4.42 99 GLU A CA 1
ATOM 563 C C . GLU A 1 74 ? -10.181 -3.172 10.448 1.00 4.18 99 GLU A C 1
ATOM 564 O O . GLU A 1 74 ? -10.400 -2.539 11.500 1.00 3.76 99 GLU A O 1
ATOM 570 N N . GLY A 1 75 ? -10.178 -2.617 9.238 1.00 4.54 100 GLY A N 1
ATOM 571 C CA . GLY A 1 75 ? -10.360 -1.182 9.035 1.00 5.28 100 GLY A CA 1
ATOM 572 C C . GLY A 1 75 ? -11.317 -0.851 7.946 1.00 6.18 100 GLY A C 1
ATOM 573 O O 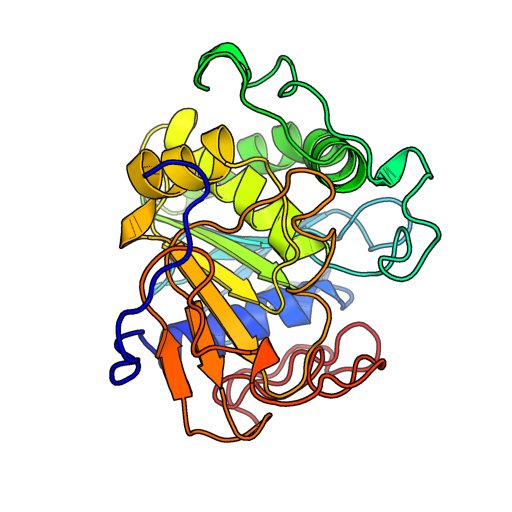. GLY A 1 75 ? -11.040 0.142 7.222 1.00 6.35 100 GLY A O 1
ATOM 574 N N . THR A 1 76 ? -12.424 -1.562 7.874 1.00 7.37 101 THR A N 1
ATOM 575 C CA . THR A 1 76 ? -13.351 -1.196 6.805 1.00 8.98 101 THR A CA 1
ATOM 576 C C . THR A 1 76 ? -14.040 0.164 7.138 1.00 9.41 101 THR A C 1
ATOM 577 O O . THR A 1 76 ? -13.942 0.659 8.239 1.00 8.30 101 THR A O 1
ATOM 581 N N . ASN A 1 77 ? -14.741 0.733 6.152 1.00 11.08 102 ASN A N 1
ATOM 582 C CA . ASN A 1 77 ? -15.192 2.124 6.258 1.00 11.89 102 ASN A CA 1
ATOM 583 C C . ASN A 1 77 ? -16.502 2.248 7.035 1.00 12.10 102 ASN A C 1
ATOM 584 O O . ASN A 1 77 ? -17.544 2.636 6.485 1.00 13.61 102 ASN A O 1
ATOM 589 N N . LEU A 1 78 ? -16.460 1.918 8.306 1.00 11.19 103 LEU A N 1
ATOM 590 C CA . LEU A 1 78 ? -17.656 2.090 9.148 1.00 12.29 103 LEU A CA 1
ATOM 591 C C . LEU A 1 78 ? -18.069 3.568 9.153 1.00 10.90 103 LEU A C 1
ATOM 592 O O . LEU A 1 78 ? -19.255 3.863 9.311 1.00 10.79 103 LEU A O 1
ATOM 597 N N . PHE A 1 79 ? -17.105 4.508 9.065 1.00 9.17 104 PHE A N 1
ATOM 598 C CA . PHE A 1 79 ? -17.410 5.888 8.614 1.00 9.30 104 PHE A CA 1
ATOM 599 C C . PHE A 1 79 ? -16.336 6.264 7.628 1.00 9.21 104 PHE A C 1
ATOM 600 O O . PHE A 1 79 ? -15.343 5.546 7.490 1.00 8.96 104 PHE A O 1
ATOM 608 N N . SER A 1 80 ? -16.539 7.345 6.889 1.00 9.36 105 SER A N 1
ATOM 609 C CA A SER A 1 80 ? -15.594 7.710 5.845 0.50 10.41 105 SER A CA 1
ATOM 610 C CA B SER A 1 80 ? -15.568 7.688 5.849 0.50 10.35 105 SER A CA 1
ATOM 611 C C . SER A 1 80 ? -14.591 8.706 6.349 1.00 10.29 105 SER A C 1
ATOM 612 O O . SER A 1 80 ? -14.973 9.726 6.939 1.00 10.15 105 SER A O 1
ATOM 617 N N . LEU A 1 81 ? -13.309 8.456 6.088 1.00 10.26 106 LEU A N 1
ATOM 618 C CA . LEU A 1 81 ? -12.306 9.419 6.481 1.00 10.65 106 LEU A CA 1
ATOM 619 C C . LEU A 1 81 ? -12.161 10.621 5.543 1.00 12.43 106 LEU A C 1
ATOM 620 O O . LEU A 1 81 ? -11.530 11.592 5.905 1.00 14.79 106 LEU A O 1
ATOM 625 N N . ASN A 1 82 ? -12.824 10.569 4.384 1.00 12.48 107 ASN A N 1
ATOM 626 C CA . ASN A 1 82 ? -12.786 11.733 3.471 1.00 14.79 107 ASN A CA 1
ATOM 627 C C . ASN A 1 82 ? -14.006 12.663 3.580 1.00 15.78 107 ASN A C 1
ATOM 628 O O . ASN A 1 82 ? -14.222 13.528 2.754 1.00 19.35 107 ASN A O 1
ATOM 633 N N . SER A 1 83 ? -14.741 12.508 4.638 1.00 14.08 108 SER A N 1
ATOM 634 C CA A SER A 1 83 ? -15.949 13.261 4.922 0.50 12.74 108 SER A CA 1
ATOM 635 C CA B SER A 1 83 ? -15.958 13.302 4.845 0.50 13.17 108 SER A CA 1
ATOM 636 C C . SER A 1 83 ? -15.726 14.610 5.600 1.00 12.83 108 SER A C 1
ATOM 637 O O . SER A 1 83 ? -14.632 14.899 6.072 1.00 15.58 108 SER A O 1
ATOM 642 N N . ASP A 1 84 ? -16.779 15.392 5.758 1.00 10.18 109 ASP A N 1
ATOM 643 C CA . ASP A 1 84 ? -16.742 16.715 6.389 1.00 10.19 109 ASP A CA 1
ATOM 644 C C . ASP A 1 84 ? -16.113 16.646 7.772 1.00 9.65 109 ASP A C 1
ATOM 645 O O . ASP A 1 84 ? -16.641 16.010 8.699 1.00 9.84 109 ASP A O 1
ATOM 650 N N . LEU A 1 85 ? -14.956 17.281 7.885 1.00 10.45 110 LEU A N 1
ATOM 651 C CA . LEU A 1 85 ? -14.225 17.247 9.160 1.00 10.80 110 LEU A CA 1
ATOM 652 C C . LEU A 1 85 ? -14.925 17.923 10.322 1.00 11.38 110 LEU A C 1
ATOM 653 O O . LEU A 1 85 ? -14.501 17.753 11.493 1.00 12.51 110 LEU A O 1
ATOM 658 N N . HIS A 1 86 ? -15.986 18.709 10.093 1.00 10.80 111 HIS A N 1
ATOM 659 C CA . HIS A 1 86 ? -16.730 19.274 11.214 1.00 11.19 111 HIS A CA 1
ATOM 660 C C . HIS A 1 86 ? -17.595 18.292 11.931 1.00 10.02 111 HIS A C 1
ATOM 661 O O . HIS A 1 86 ? -18.145 18.615 13.014 1.00 10.55 111 HIS A O 1
ATOM 668 N N . ASP A 1 87 ? -17.816 17.120 11.294 1.00 10.29 112 ASP A N 1
ATOM 669 C CA . ASP A 1 87 ? -18.714 16.153 11.934 1.00 9.93 112 ASP A CA 1
ATOM 670 C C . ASP A 1 87 ? -18.130 15.580 13.208 1.00 8.73 112 ASP A C 1
ATOM 671 O O . ASP A 1 87 ? -16.875 15.458 13.371 1.00 7.18 112 ASP A O 1
ATOM 676 N N . ALA A 1 88 ? -19.011 15.168 14.103 1.00 8.64 113 ALA A N 1
ATOM 677 C CA . ALA A 1 88 ? -18.665 14.632 15.398 1.00 8.67 113 ALA A CA 1
ATOM 678 C C . ALA A 1 88 ? -17.665 13.471 15.418 1.00 8.12 113 ALA A C 1
ATOM 679 O O . ALA A 1 88 ? -16.898 13.325 16.406 1.00 8.24 113 ALA A O 1
ATOM 681 N N . LYS A 1 89 ? -17.622 12.663 14.345 1.00 7.97 114 LYS A N 1
ATOM 682 C CA . LYS A 1 89 ? -16.664 11.537 14.324 1.00 8.02 114 LYS A CA 1
ATOM 683 C C . LYS A 1 89 ? -15.238 12.058 14.464 1.00 7.25 114 LYS A C 1
ATOM 684 O O . LYS A 1 89 ? -14.382 11.337 15.000 1.00 6.69 114 LYS A O 1
ATOM 690 N N . PHE A 1 90 ? -14.945 13.285 14.012 1.00 6.53 115 PHE A N 1
ATOM 691 C CA . PHE A 1 90 ? -13.595 13.793 14.047 1.00 5.87 115 PHE A CA 1
ATOM 692 C C . PHE A 1 90 ? -13.258 14.623 15.270 1.00 5.44 115 PHE A C 1
ATOM 693 O O . PHE A 1 90 ? -12.139 15.099 15.383 1.00 5.59 115 PHE A O 1
ATOM 701 N N . TRP A 1 91 ? -14.218 14.841 16.172 1.00 5.73 116 TRP A N 1
ATOM 702 C CA . TRP A 1 91 ? -13.916 15.688 17.334 1.00 6.02 116 TRP A CA 1
ATOM 703 C C . TRP A 1 91 ? -12.961 15.054 18.310 1.00 5.92 116 TRP A C 1
ATOM 704 O O . TRP A 1 91 ? -12.953 13.784 18.498 1.00 6.05 116 TRP A O 1
ATOM 715 N N . GLN A 1 92 ? -12.162 15.911 18.931 1.00 6.17 117 GLN A N 1
ATOM 716 C CA . GLN A 1 92 ? -11.273 15.436 19.997 1.00 5.99 117 GLN A CA 1
ATOM 717 C C . GLN A 1 92 ? -12.008 15.312 21.310 1.00 6.57 117 GLN A C 1
ATOM 718 O O . GLN A 1 92 ? -12.892 16.121 21.588 1.00 7.98 117 GLN A O 1
ATOM 724 N N . GLU A 1 93 ? -11.642 14.320 22.123 1.00 5.57 118 GLU A N 1
ATOM 725 C CA . GLU A 1 93 ? -12.330 14.116 23.402 1.00 5.60 118 GLU A CA 1
ATOM 726 C C . GLU A 1 93 ? -11.339 13.495 24.375 1.00 5.52 118 GLU A C 1
ATOM 727 O O . GLU A 1 93 ? -10.252 12.982 23.998 1.00 5.43 118 GLU A O 1
ATOM 733 N N . ASP A 1 94 ? -11.722 13.504 25.654 1.00 5.57 119 ASP A N 1
ATOM 734 C CA . ASP A 1 94 ? -10.851 12.886 26.698 1.00 5.89 119 ASP A CA 1
ATOM 735 C C . ASP A 1 94 ? -10.794 11.358 26.488 1.00 5.78 119 ASP A C 1
ATOM 736 O O . ASP A 1 94 ? -11.718 10.720 25.871 1.00 6.15 119 ASP A O 1
ATOM 741 N N . PRO A 1 95 ? -9.748 10.738 27.007 1.00 5.61 120 PRO A N 1
ATOM 742 C CA . PRO A 1 95 ? -9.753 9.244 27.049 1.00 5.66 120 PRO A CA 1
ATOM 743 C C . PRO A 1 95 ? -10.970 8.685 27.808 1.00 5.85 120 PRO A C 1
ATOM 744 O O . PRO A 1 95 ? -11.444 9.299 28.782 1.00 6.28 120 PRO A O 1
ATOM 748 N N . ASN A 1 96 ? -11.456 7.558 27.293 1.00 5.97 121 ASN A N 1
ATOM 749 C CA . ASN A 1 96 ? -12.498 6.822 27.970 1.00 5.77 121 ASN A CA 1
ATOM 750 C C . ASN A 1 96 ? -12.101 6.503 29.409 1.00 5.73 121 ASN A C 1
ATOM 751 O O . ASN A 1 96 ? -10.912 6.311 29.745 1.00 5.86 121 ASN A O 1
ATOM 756 N N . GLU A 1 97 ? -13.154 6.372 30.221 1.00 5.61 122 GLU A N 1
ATOM 757 C CA . GLU A 1 97 ? -12.952 6.062 31.644 1.00 5.91 122 GLU A CA 1
ATOM 758 C C . GLU A 1 97 ? -12.104 4.842 31.891 1.00 5.95 122 GLU A C 1
ATOM 759 O O . GLU A 1 97 ? -11.407 4.757 32.924 1.00 5.63 122 GLU A O 1
ATOM 765 N N . ARG A 1 98 ? -12.171 3.833 31.011 1.00 5.82 123 ARG A N 1
ATOM 766 C CA . ARG A 1 98 ? -11.415 2.582 31.236 1.00 5.87 123 ARG A CA 1
ATOM 767 C C . ARG A 1 98 ? -9.915 2.775 31.392 1.00 6.05 123 ARG A C 1
ATOM 768 O O . ARG A 1 98 ? -9.221 1.992 32.047 1.00 6.45 123 ARG A O 1
ATOM 776 N N . TYR A 1 99 ? -9.389 3.822 30.734 1.00 5.44 124 TYR A N 1
ATOM 777 C CA . TYR A 1 99 ? -7.942 4.022 30.757 1.00 5.74 124 TYR A CA 1
ATOM 778 C C . TYR A 1 99 ? -7.510 5.478 30.993 1.00 5.27 124 TYR A C 1
ATOM 779 O O . TYR A 1 99 ? -6.310 5.718 31.009 1.00 5.88 124 TYR A O 1
ATOM 788 N N . ILE A 1 100 ? -8.461 6.436 31.168 1.00 5.72 125 ILE A N 1
ATOM 789 C CA . ILE A 1 100 ? -8.062 7.812 31.387 1.00 5.83 125 ILE A CA 1
ATOM 790 C C . ILE A 1 100 ? -7.004 8.009 32.504 1.00 5.75 125 ILE A C 1
ATOM 791 O O . ILE A 1 100 ? -6.160 8.876 32.428 1.00 6.41 125 ILE A O 1
ATOM 796 N N . GLN A 1 101 ? -7.092 7.202 33.556 1.00 5.72 126 GLN A N 1
ATOM 797 C CA . GLN A 1 101 ? -6.187 7.340 34.676 1.00 5.60 126 GLN A CA 1
ATOM 798 C C . GLN A 1 101 ? -4.726 7.031 34.410 1.00 5.62 126 GLN A C 1
ATOM 799 O O . GLN A 1 101 ? -3.816 7.376 35.188 1.00 6.76 126 GLN A O 1
ATOM 805 N N . TYR A 1 102 ? -4.509 6.366 33.263 1.00 5.77 127 TYR A N 1
ATOM 806 C CA . TYR A 1 102 ? -3.146 6.032 32.803 1.00 5.96 127 TYR A CA 1
ATOM 807 C C . TYR A 1 102 ? -2.510 7.150 31.949 1.00 5.99 127 TYR A C 1
ATOM 808 O O . TYR A 1 102 ? -1.316 7.072 31.677 1.00 8.08 127 TYR A O 1
ATOM 817 N N . TYR A 1 103 ? -3.281 8.089 31.461 1.00 5.64 128 TYR A N 1
ATOM 818 C CA . TYR A 1 103 ? -2.754 9.063 30.505 1.00 6.16 128 TYR A CA 1
ATOM 819 C C . TYR A 1 103 ? -2.420 10.393 31.158 1.00 6.42 128 TYR A C 1
ATOM 820 O O . TYR A 1 103 ? -3.068 10.816 32.129 1.00 6.93 128 TYR A O 1
ATOM 829 N N . PRO A 1 104 ? -1.478 11.139 30.581 1.00 6.45 129 PRO A N 1
ATOM 830 C CA . PRO A 1 104 ? -1.245 12.520 31.043 1.00 6.52 129 PRO A CA 1
ATOM 831 C C . PRO A 1 104 ? -2.527 13.344 30.939 1.00 6.68 129 PRO A C 1
ATOM 832 O O . PRO A 1 104 ? -3.337 13.170 30.059 1.00 7.48 129 PRO A O 1
ATOM 836 N N . LYS A 1 105 ? -2.730 14.248 31.883 1.00 8.12 130 LYS A N 1
ATOM 837 C CA . LYS A 1 105 ? -3.844 15.204 31.781 1.00 8.69 130 LYS A CA 1
ATOM 838 C C . LYS A 1 105 ? -3.688 16.030 30.488 1.00 8.02 130 LYS A C 1
ATOM 839 O O . LYS A 1 105 ? -2.552 16.339 30.088 1.00 9.19 130 LYS A O 1
ATOM 845 N N . GLY A 1 106 ? -4.824 16.280 29.837 1.00 8.37 131 GLY A N 1
ATOM 846 C CA . GLY A 1 106 ? -4.813 17.033 28.556 1.00 7.82 131 GLY A CA 1
ATOM 847 C C . GLY A 1 106 ? -4.651 16.130 27.335 1.00 7.33 131 GLY A C 1
ATOM 848 O O . GLY A 1 106 ? -4.656 16.613 26.221 1.00 8.74 131 GLY A O 1
ATOM 849 N N . THR A 1 107 ? -4.559 14.817 27.529 1.00 6.46 132 THR A N 1
ATOM 850 C CA . THR A 1 107 ? -4.608 13.876 26.361 1.00 5.90 132 THR A CA 1
ATOM 851 C C . THR A 1 107 ? -5.969 13.919 25.694 1.00 5.84 132 THR A C 1
ATOM 852 O O . THR A 1 107 ? -7.016 13.984 26.361 1.00 6.39 132 THR A O 1
ATOM 856 N N . LYS A 1 108 ? -5.940 13.985 24.362 1.00 5.71 133 LYS A N 1
ATOM 857 C CA . LYS A 1 108 ? -7.196 13.925 23.552 1.00 5.34 133 LYS A CA 1
ATOM 858 C C . LYS A 1 108 ? -7.042 12.917 22.448 1.00 4.98 133 LYS A C 1
ATOM 859 O O . LYS A 1 108 ? -5.955 12.748 21.873 1.00 5.14 133 LYS A O 1
ATOM 865 N N . LEU A 1 109 ? -8.181 12.322 22.136 1.00 4.68 134 LEU A N 1
ATOM 866 C CA . LEU A 1 109 ? -8.280 11.270 21.103 1.00 4.69 134 LEU A CA 1
ATOM 867 C C . LEU A 1 109 ? -9.474 11.531 20.214 1.00 4.68 134 LEU A C 1
ATOM 868 O O . LEU A 1 109 ? -10.486 12.136 20.616 1.00 5.01 134 LEU A O 1
ATOM 873 N N . MET A 1 110 ? -9.397 11.071 18.957 1.00 4.26 135 MET A N 1
ATOM 874 C CA . MET A 1 110 ? -10.509 11.239 18.017 1.00 4.63 135 MET A CA 1
ATOM 875 C C . MET A 1 110 ? -11.689 10.350 18.348 1.00 4.41 135 MET A C 1
ATOM 876 O O . MET A 1 110 ? -11.543 9.122 18.478 1.00 4.35 135 MET A O 1
ATOM 881 N N . HIS A 1 111 ? -12.892 10.984 18.439 1.00 4.67 136 HIS A N 1
ATOM 882 C CA . HIS A 1 111 ? -14.074 10.263 18.852 1.00 5.23 136 HIS A CA 1
ATOM 883 C C . HIS A 1 111 ? -14.330 9.036 18.020 1.00 4.87 136 HIS A C 1
ATOM 884 O O . HIS A 1 111 ? -14.585 7.971 18.580 1.00 4.89 136 HIS A O 1
ATOM 891 N N . GLY A 1 112 ? -14.317 9.145 16.692 1.00 5.22 137 GLY A N 1
ATOM 892 C CA . GLY A 1 112 ? -14.730 7.950 15.888 1.00 4.73 137 GLY A CA 1
ATOM 893 C C . GLY A 1 112 ? -13.878 6.717 16.152 1.00 4.70 137 GLY A C 1
ATOM 894 O O . GLY A 1 112 ? -14.386 5.569 16.172 1.00 5.20 137 GLY A O 1
ATOM 895 N N . PHE A 1 113 ? -12.583 6.936 16.362 1.00 4.61 138 PHE A N 1
ATOM 896 C CA . PHE A 1 113 ? -11.689 5.819 16.557 1.00 4.61 138 PHE A CA 1
ATOM 897 C C . PHE A 1 113 ? -11.780 5.322 17.976 1.00 4.66 138 PHE A C 1
ATOM 898 O O . PHE A 1 113 ? -11.777 4.100 18.200 1.00 4.87 138 PHE A O 1
ATOM 906 N N . GLN A 1 114 ? -11.892 6.242 18.939 1.00 4.75 139 GLN A N 1
ATOM 907 C CA . GLN A 1 114 ? -11.995 5.824 20.344 1.00 5.15 139 GLN A CA 1
ATOM 908 C C . GLN A 1 114 ? -13.287 5.061 20.592 1.00 5.69 139 GLN A C 1
ATOM 909 O O . GLN A 1 114 ? -13.236 3.993 21.219 1.00 5.49 139 GLN A O 1
ATOM 915 N N . GLN A 1 115 ? -14.422 5.570 20.121 1.00 6.32 140 GLN A N 1
ATOM 916 C CA . GLN A 1 115 ? -15.674 4.851 20.333 1.00 7.25 140 GLN A CA 1
ATOM 917 C C . GLN A 1 115 ? -15.616 3.463 19.716 1.00 6.46 140 GLN A C 1
ATOM 918 O O . GLN A 1 115 ? -16.072 2.490 20.369 1.00 6.59 140 GLN A O 1
ATOM 924 N N . ALA A 1 116 ? -15.055 3.327 18.524 1.00 5.73 141 ALA A N 1
ATOM 925 C CA . ALA A 1 116 ? -15.019 1.990 17.913 1.00 5.36 141 ALA A CA 1
ATOM 926 C C . ALA A 1 116 ? -14.120 1.058 18.720 1.00 5.54 141 ALA A C 1
ATOM 927 O O . ALA A 1 116 ? -14.469 -0.132 18.864 1.00 6.38 141 ALA A O 1
ATOM 929 N N . TYR A 1 117 ? -12.982 1.535 19.233 1.00 5.53 142 TYR A N 1
ATOM 930 C CA . TYR A 1 117 ? -12.188 0.714 20.130 1.00 5.46 142 TYR A CA 1
ATOM 931 C C . TYR A 1 117 ? -12.916 0.369 21.428 1.00 5.50 142 TYR A C 1
ATOM 932 O O . TYR A 1 117 ? -12.834 -0.779 21.875 1.00 5.87 142 TYR A O 1
ATOM 941 N N . ASN A 1 118 ? -13.628 1.333 22.013 1.00 6.18 143 ASN A N 1
ATOM 942 C CA . ASN A 1 118 ? -14.306 1.076 23.285 1.00 6.98 143 ASN A CA 1
ATOM 943 C C . ASN A 1 118 ? -15.399 -0.009 23.151 1.00 7.92 143 ASN A C 1
ATOM 944 O O . ASN A 1 118 ? -15.613 -0.758 24.130 1.00 8.48 143 ASN A O 1
ATOM 949 N N . ASP A 1 119 ? -15.973 -0.164 21.971 1.00 8.36 144 ASP A N 1
ATOM 950 C CA . ASP A 1 119 ? -16.961 -1.238 21.682 1.00 10.44 144 ASP A CA 1
ATOM 951 C C . ASP A 1 119 ? -16.320 -2.596 21.793 1.00 10.73 144 ASP A C 1
ATOM 952 O O . ASP A 1 119 ? -17.050 -3.57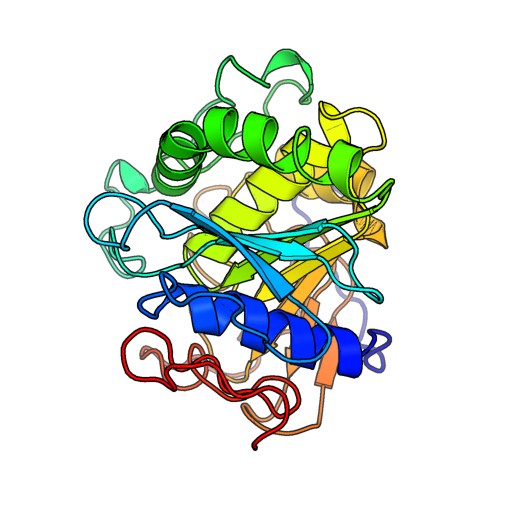3 22.071 1.00 12.36 144 ASP A O 1
ATOM 957 N N . LEU A 1 120 ? -14.997 -2.686 21.570 1.00 8.44 145 LEU A N 1
ATOM 958 C CA . LEU A 1 120 ? -14.264 -3.957 21.431 1.00 8.42 145 LEU A CA 1
ATOM 959 C C . LEU A 1 120 ? -13.338 -4.234 22.610 1.00 7.27 145 LEU A C 1
ATOM 960 O O . LEU A 1 120 ? -12.952 -5.391 22.836 1.00 7.35 145 LEU A O 1
ATOM 965 N N . MET A 1 121 ? -12.971 -3.213 23.388 1.00 6.81 146 MET A N 1
ATOM 966 C CA . MET A 1 121 ? -11.779 -3.327 24.252 1.00 6.63 146 MET A CA 1
ATOM 967 C C . MET A 1 121 ? -11.866 -4.390 25.325 1.00 6.61 146 MET A C 1
ATOM 968 O O . MET A 1 121 ? -10.860 -5.051 25.553 1.00 5.78 146 MET A O 1
ATOM 973 N N . ASP A 1 122 ? -13.008 -4.543 25.953 1.00 6.30 147 ASP A N 1
ATOM 974 C CA . ASP A 1 122 ? -13.045 -5.487 27.076 1.00 6.50 147 ASP A CA 1
ATOM 975 C C . ASP A 1 122 ? -13.078 -6.917 26.511 1.00 6.92 147 ASP A C 1
ATOM 976 O O . ASP A 1 122 ? -12.457 -7.783 27.109 1.00 6.73 147 ASP A O 1
ATOM 981 N N . ASP A 1 123 ? -13.739 -7.121 25.356 1.00 7.36 148 ASP A N 1
ATOM 982 C CA . ASP A 1 123 ? -13.685 -8.445 24.759 1.00 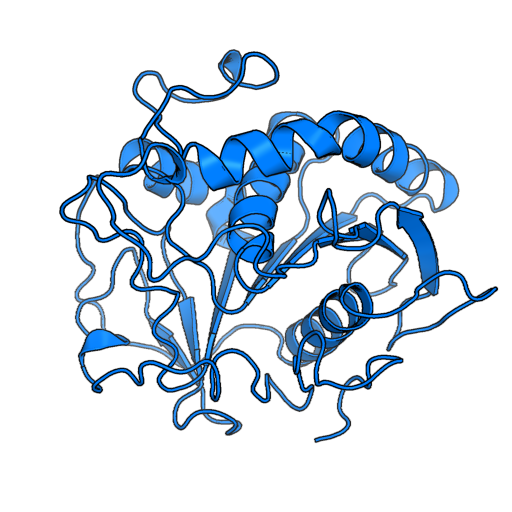7.30 148 ASP A CA 1
ATOM 983 C C . ASP A 1 123 ? -12.277 -8.769 24.277 1.00 6.94 148 ASP A C 1
ATOM 984 O O . ASP A 1 123 ? -11.806 -9.938 24.363 1.00 6.92 148 ASP A O 1
ATOM 989 N N . ILE A 1 124 ? -11.584 -7.752 23.713 1.00 6.48 149 ILE A N 1
ATOM 990 C CA . ILE A 1 124 ? -10.176 -7.979 23.325 1.00 5.97 149 ILE A CA 1
ATOM 991 C C . ILE A 1 124 ? -9.308 -8.349 24.531 1.00 5.96 149 ILE A C 1
ATOM 992 O O . ILE A 1 124 ? -8.574 -9.337 24.448 1.00 5.80 149 ILE A O 1
ATOM 997 N N . PHE A 1 125 ? -9.411 -7.611 25.620 1.00 5.31 150 PHE A N 1
ATOM 998 C CA . PHE A 1 125 ? -8.576 -7.885 26.795 1.00 5.85 150 PHE A CA 1
ATOM 999 C C . PHE A 1 125 ? -8.913 -9.268 27.349 1.00 5.90 150 PHE A C 1
ATOM 1000 O O . PHE A 1 125 ? -7.994 -10.041 27.669 1.00 6.42 150 PHE A O 1
ATOM 1008 N N . THR A 1 126 ? -10.193 -9.635 27.401 1.00 6.24 151 THR A N 1
ATOM 1009 C CA . THR A 1 126 ? -10.523 -10.995 27.897 1.00 6.63 151 THR A CA 1
ATOM 1010 C C . THR A 1 126 ? -9.932 -12.099 26.991 1.00 6.65 151 THR A C 1
ATOM 1011 O O . THR A 1 126 ? -9.305 -13.074 27.489 1.00 7.42 151 THR A O 1
ATOM 1015 N N . ALA A 1 127 ? -10.067 -11.917 25.689 1.00 5.72 152 ALA A N 1
ATOM 1016 C CA . ALA A 1 127 ? -9.550 -12.944 24.774 1.00 5.65 152 ALA A CA 1
ATOM 1017 C C . ALA A 1 127 ? -8.041 -12.982 24.770 1.00 5.98 152 ALA A C 1
ATOM 1018 O O . ALA A 1 127 ? -7.443 -14.054 24.816 1.00 6.46 152 ALA A O 1
ATOM 1020 N N . VAL A 1 128 ? -7.352 -11.848 24.811 1.00 6.28 153 VAL A N 1
ATOM 1021 C CA . VAL A 1 128 ? -5.890 -11.884 24.863 1.00 6.53 153 VAL A CA 1
ATOM 1022 C C . VAL A 1 128 ? -5.416 -12.551 26.156 1.00 6.93 153 VAL A C 1
ATOM 1023 O O . VAL A 1 128 ? -4.501 -13.361 26.104 1.00 7.53 153 VAL A O 1
ATOM 1027 N N . LYS A 1 129 ? -5.972 -12.176 27.309 1.00 7.48 154 LYS A N 1
ATOM 1028 C CA . LYS A 1 129 ? -5.544 -12.843 28.580 1.00 7.62 154 LYS A CA 1
ATOM 1029 C C . LYS A 1 129 ? -5.790 -14.371 28.475 1.00 7.79 154 LYS A C 1
ATOM 1030 O O . LYS A 1 129 ? -4.918 -15.149 28.857 1.00 7.77 154 LYS A O 1
ATOM 1036 N N . LYS A 1 130 ? -6.924 -14.779 27.907 1.00 7.53 155 LYS A N 1
ATOM 1037 C CA A LYS A 1 130 ? -7.264 -16.210 27.750 0.50 7.23 155 LYS A CA 1
ATOM 1038 C CA B LYS A 1 130 ? -7.230 -16.210 27.790 0.50 7.14 155 LYS A CA 1
ATOM 1039 C C . LYS A 1 130 ? -6.189 -16.928 26.976 1.00 7.16 155 LYS A C 1
ATOM 1040 O O . LYS A 1 130 ? -5.679 -17.984 27.410 1.00 7.45 155 LYS A O 1
ATOM 1051 N N . TYR A 1 131 ? -5.834 -16.362 25.806 1.00 6.70 156 TYR A N 1
ATOM 1052 C CA . TYR A 1 131 ? -4.900 -17.060 24.912 1.00 7.53 156 TYR A CA 1
ATOM 1053 C C . TYR A 1 131 ? -3.454 -16.943 25.306 1.00 7.32 156 TYR A C 1
ATOM 1054 O O . TYR A 1 131 ? -2.674 -17.879 25.081 1.00 7.31 156 TYR A O 1
ATOM 1063 N N . LYS A 1 132 ? -3.074 -15.841 25.968 1.00 7.45 157 LYS A N 1
ATOM 1064 C CA . LYS A 1 132 ? -1.732 -15.749 26.563 1.00 7.89 157 LYS A CA 1
ATOM 1065 C C . LYS A 1 132 ? -1.593 -16.938 27.546 1.00 8.08 157 LYS A C 1
ATOM 1066 O O . LYS A 1 132 ? -0.545 -17.607 27.552 1.00 8.60 157 LYS A O 1
ATOM 1072 N N . LYS A 1 133 ? -2.627 -17.173 28.360 1.00 8.66 158 LYS A N 1
ATOM 1073 C CA . LYS A 1 133 ? -2.498 -18.248 29.366 1.00 9.17 158 LYS A CA 1
ATOM 1074 C C . LYS A 1 133 ? -2.463 -19.627 28.684 1.00 8.64 158 LYS A C 1
ATOM 1075 O O . LYS A 1 133 ? -1.642 -20.481 29.038 1.00 9.10 158 LYS A O 1
ATOM 1081 N N . GLU A 1 134 ? -3.323 -19.851 27.702 1.00 8.22 159 GLU A N 1
ATOM 1082 C CA . GLU A 1 134 ? -3.348 -21.149 27.017 1.00 9.11 159 GLU A CA 1
ATOM 1083 C C . GLU A 1 134 ? -2.026 -21.420 26.375 1.00 8.85 159 GLU A C 1
ATOM 1084 O O . GLU A 1 134 ? -1.561 -22.562 26.355 1.00 9.17 159 GLU A O 1
ATOM 1090 N N . LYS A 1 135 ? -1.364 -20.386 25.852 1.00 8.07 160 LYS A N 1
ATOM 1091 C CA . LYS A 1 135 ? -0.165 -20.630 25.035 1.00 8.37 160 LYS A CA 1
ATOM 1092 C C . LYS A 1 135 ? 1.155 -20.363 25.778 1.00 8.22 160 LYS A C 1
ATOM 1093 O O . LYS A 1 135 ? 2.250 -20.433 25.183 1.00 8.50 160 LYS A O 1
ATOM 1099 N N . ASN A 1 136 ? 1.044 -20.112 27.080 1.00 9.48 161 ASN A N 1
ATOM 1100 C CA . ASN A 1 136 ? 2.205 -19.735 27.904 1.00 10.52 161 ASN A CA 1
ATOM 1101 C C . ASN A 1 136 ? 3.000 -18.614 27.224 1.00 9.69 161 ASN A C 1
ATOM 1102 O O . ASN A 1 136 ? 4.236 -18.643 27.117 1.00 11.35 161 ASN A O 1
ATOM 1107 N N . GLU A 1 137 ? 2.267 -17.610 26.732 1.00 9.08 162 GLU A N 1
ATOM 1108 C CA . GLU A 1 137 ? 2.856 -16.656 25.795 1.00 8.80 162 GLU A CA 1
ATOM 1109 C C . GLU A 1 137 ? 2.848 -15.263 26.432 1.00 8.46 162 GLU A C 1
ATOM 1110 O O . GLU A 1 137 ? 1.786 -14.730 26.782 1.00 9.63 162 GLU A O 1
ATOM 1116 N N . LYS A 1 138 ? 4.044 -14.697 26.606 1.00 8.14 163 LYS A N 1
ATOM 1117 C CA . LYS A 1 138 ? 4.178 -13.361 27.215 1.00 8.36 163 LYS A CA 1
ATOM 1118 C C . LYS A 1 138 ? 4.001 -12.209 26.210 1.00 7.42 163 LYS A C 1
ATOM 1119 O O . LYS A 1 138 ? 3.626 -11.104 26.620 1.00 7.71 163 LYS A O 1
ATOM 1125 N N . ARG A 1 139 ? 4.263 -12.496 24.944 1.00 6.75 164 ARG A N 1
ATOM 1126 C CA . ARG A 1 139 ? 4.334 -11.431 23.915 1.00 6.49 164 ARG A CA 1
ATOM 1127 C C . ARG A 1 139 ? 2.958 -11.219 23.274 1.00 6.07 164 ARG A C 1
ATOM 1128 O O . ARG A 1 139 ? 2.283 -12.174 22.880 1.00 6.42 164 ARG A O 1
ATOM 1136 N N . VAL A 1 140 ? 2.563 -9.946 23.189 1.00 5.83 165 VAL A N 1
ATOM 1137 C CA . VAL A 1 140 ? 1.298 -9.517 22.550 1.00 5.42 165 VAL A CA 1
ATOM 1138 C C . VAL A 1 140 ? 1.642 -8.511 21.417 1.00 5.41 165 VAL A C 1
ATOM 1139 O O . VAL A 1 140 ? 2.311 -7.510 21.676 1.00 5.52 165 VAL A O 1
ATOM 1143 N N . THR A 1 141 ? 1.208 -8.804 20.198 1.00 5.07 166 THR A N 1
ATOM 1144 C CA . THR A 1 141 ? 1.452 -7.889 19.100 1.00 4.70 166 THR A CA 1
ATOM 1145 C C . THR A 1 141 ? 0.105 -7.398 18.633 1.00 4.81 166 THR A C 1
ATOM 1146 O O . THR A 1 141 ? -0.815 -8.220 18.425 1.00 5.39 166 THR A O 1
ATOM 1150 N N . VAL A 1 142 ? -0.019 -6.097 18.413 1.00 4.10 167 VAL A N 1
ATOM 1151 C CA . VAL A 1 142 ? -1.302 -5.513 17.918 1.00 4.09 167 VAL A CA 1
ATOM 1152 C C . VAL A 1 142 ? -1.088 -5.007 16.501 1.00 3.96 167 VAL A C 1
ATOM 1153 O O . VAL A 1 142 ? -0.107 -4.342 16.224 1.00 4.34 167 VAL A O 1
ATOM 1157 N N . ILE A 1 143 ? -2.004 -5.353 15.631 1.00 4.18 168 ILE A N 1
ATOM 1158 C CA . ILE A 1 143 ? -1.871 -5.058 14.211 1.00 3.95 168 ILE A CA 1
ATOM 1159 C C . ILE A 1 143 ? -3.158 -4.414 13.736 1.00 3.84 168 ILE A C 1
ATOM 1160 O O . ILE A 1 143 ? -4.257 -4.819 14.133 1.00 4.22 168 ILE A O 1
ATOM 1165 N N . GLY A 1 144 ? -3.059 -3.404 12.875 1.00 3.57 169 GLY A N 1
ATOM 1166 C CA . GLY A 1 144 ? -4.288 -2.833 12.285 1.00 3.60 169 GLY A CA 1
ATOM 1167 C C . GLY A 1 144 ? -3.982 -2.188 10.963 1.00 3.55 169 GLY A C 1
ATOM 1168 O O . GLY A 1 144 ? -2.809 -1.839 10.679 1.00 3.67 169 GLY A O 1
ATOM 1169 N N . HIS A 1 145 ? -5.048 -1.980 10.141 1.00 3.70 170 HIS A N 1
ATOM 1170 C CA . HIS A 1 145 ? -4.907 -1.291 8.842 1.00 3.75 170 HIS A CA 1
ATOM 1171 C C . HIS A 1 145 ? -6.037 -0.303 8.747 1.00 3.89 170 HIS A C 1
ATOM 1172 O O . HIS A 1 145 ? -7.179 -0.558 9.173 1.00 4.05 170 HIS A O 1
ATOM 1179 N N . SER A 1 146 ? -5.746 0.863 8.170 1.00 3.93 171 SER A N 1
ATOM 1180 C CA . SER A 1 146 ? -6.772 1.918 7.888 1.00 3.86 171 SER A CA 1
ATOM 1181 C C . SER A 1 146 ? -7.459 2.348 9.217 1.00 3.91 171 SER A C 1
ATOM 1182 O O . SER A 1 146 ? -6.779 2.669 10.190 1.00 3.63 171 SER A O 1
ATOM 1185 N N . LEU A 1 147 ? -8.802 2.344 9.276 1.00 4.32 172 LEU A N 1
ATOM 1186 C CA . LEU A 1 147 ? -9.450 2.762 10.542 1.00 4.55 172 LEU A CA 1
ATOM 1187 C C . LEU A 1 147 ? -8.976 1.842 11.674 1.00 4.13 172 LEU A C 1
ATOM 1188 O O . LEU A 1 147 ? -8.799 2.308 12.852 1.00 4.53 172 LEU A O 1
ATOM 1193 N N . GLY A 1 148 ? -8.715 0.576 11.372 1.00 3.73 173 GLY A N 1
ATOM 1194 C CA . GLY A 1 148 ? -8.213 -0.376 12.364 1.00 3.67 173 GLY A CA 1
ATOM 1195 C C . GLY A 1 148 ? -6.777 -0.103 12.797 1.00 3.63 173 GLY A C 1
ATOM 1196 O O . GLY A 1 148 ? -6.373 -0.623 13.865 1.00 3.43 173 GLY A O 1
ATOM 1197 N N . ALA A 1 149 ? -6.008 0.638 11.986 1.00 3.67 174 ALA A N 1
ATOM 1198 C CA . ALA A 1 149 ? -4.686 1.045 12.439 1.00 3.67 174 ALA A CA 1
ATOM 1199 C C . ALA A 1 149 ? -4.792 2.093 13.525 1.00 3.60 174 ALA A C 1
ATOM 1200 O O . ALA A 1 149 ? -4.032 2.023 14.504 1.00 3.80 174 ALA A O 1
ATOM 1202 N N . ALA A 1 150 ? -5.728 3.054 13.403 1.00 3.32 175 ALA A N 1
ATOM 1203 C CA . ALA A 1 150 ? -5.858 4.026 14.523 1.00 3.40 175 ALA A CA 1
ATOM 1204 C C . ALA A 1 150 ? -6.459 3.340 15.738 1.00 3.66 175 ALA A C 1
ATOM 1205 O O . ALA A 1 150 ? -5.959 3.547 16.875 1.00 3.48 175 ALA A O 1
ATOM 1207 N N . MET A 1 151 ? -7.459 2.477 15.553 1.00 3.70 176 MET A N 1
ATOM 1208 C CA . MET A 1 151 ? -7.943 1.650 16.680 1.00 4.13 176 MET A CA 1
ATOM 1209 C C . MET A 1 151 ? -6.810 0.805 17.242 1.00 4.04 176 MET A C 1
ATOM 1210 O O . MET A 1 151 ? -6.715 0.669 18.491 1.00 4.46 176 MET A O 1
ATOM 1215 N N . GLY A 1 152 ? -5.951 0.238 16.371 1.00 3.94 177 GLY A N 1
ATOM 1216 C CA . GLY A 1 152 ? -4.825 -0.610 16.801 1.00 4.19 177 GLY A CA 1
ATOM 1217 C C . GLY A 1 152 ? -3.804 0.168 17.625 1.00 4.21 177 GLY A C 1
ATOM 1218 O O . GLY A 1 152 ? -3.279 -0.397 18.572 1.00 4.52 177 GLY A O 1
ATOM 1219 N N . LEU A 1 153 ? -3.530 1.427 17.286 1.00 4.38 178 LEU A N 1
ATOM 1220 C CA . LEU A 1 153 ? -2.632 2.235 18.067 1.00 4.26 178 LEU A CA 1
ATOM 1221 C C . LEU A 1 153 ? -3.205 2.429 19.452 1.00 4.64 178 LEU A C 1
ATOM 1222 O O . LEU A 1 153 ? -2.465 2.298 20.451 1.00 4.88 178 LEU A O 1
ATOM 1227 N N . LEU A 1 154 ? -4.507 2.710 19.540 1.00 4.38 179 LEU A N 1
ATOM 1228 C CA . LEU A 1 154 ? -5.128 2.912 20.871 1.00 4.84 179 LEU A CA 1
ATOM 1229 C C . LEU A 1 154 ? -5.066 1.593 21.646 1.00 4.64 179 LEU A C 1
ATOM 1230 O O . LEU A 1 154 ? -4.738 1.621 22.849 1.00 4.63 179 LEU A O 1
ATOM 1235 N N . CYS A 1 155 ? -5.322 0.451 20.987 1.00 4.31 180 CYS A N 1
ATOM 1236 C CA . CYS A 1 155 ? -5.281 -0.853 21.652 1.00 4.39 180 CYS A CA 1
ATOM 1237 C C . CYS A 1 155 ? -3.850 -1.207 22.115 1.00 4.38 180 CYS A C 1
ATOM 1238 O O . CYS A 1 155 ? -3.649 -1.715 23.238 1.00 4.57 180 CYS A O 1
ATOM 1241 N N . ALA A 1 156 ? -2.854 -0.948 21.250 1.00 4.39 181 ALA A N 1
ATOM 1242 C CA . ALA A 1 156 ? -1.449 -1.194 21.606 1.00 4.32 181 ALA A CA 1
ATOM 1243 C C . ALA A 1 156 ? -1.022 -0.387 22.857 1.00 4.30 181 ALA A C 1
ATOM 1244 O O . ALA A 1 156 ? -0.420 -0.959 23.771 1.00 4.92 181 ALA A O 1
ATOM 1246 N N . MET A 1 157 ? -1.450 0.882 22.925 1.00 4.42 182 MET A N 1
ATOM 1247 C CA . MET A 1 157 ? -1.213 1.663 24.153 1.00 4.74 182 MET A CA 1
ATOM 1248 C C . MET A 1 157 ? -1.956 1.065 25.342 1.00 4.54 182 MET A C 1
ATOM 1249 O O . MET A 1 157 ? -1.382 0.972 26.440 1.00 4.63 182 MET A O 1
ATOM 1254 N N . ASP A 1 158 ? -3.211 0.644 25.140 1.00 4.70 183 ASP A N 1
ATOM 1255 C CA . ASP A 1 158 ? -4.004 0.104 26.234 1.00 5.07 183 ASP A CA 1
ATOM 1256 C C . ASP A 1 158 ? -3.351 -1.151 26.791 1.00 5.09 183 ASP A C 1
ATOM 1257 O O . ASP A 1 158 ? -3.271 -1.344 28.035 1.00 5.78 183 ASP A O 1
ATOM 1262 N N . ILE A 1 159 ? -2.861 -2.010 25.899 1.00 5.57 184 ILE A N 1
ATOM 1263 C CA . ILE A 1 159 ? -2.166 -3.228 26.354 1.00 5.85 184 ILE A CA 1
ATOM 1264 C C . ILE A 1 159 ? -0.885 -2.848 27.092 1.00 5.37 184 ILE A C 1
ATOM 1265 O O . ILE A 1 159 ? -0.611 -3.405 28.171 1.00 5.35 184 ILE A O 1
ATOM 1270 N N . GLU A 1 160 ? -0.099 -1.922 26.563 1.00 5.26 185 GLU A N 1
ATOM 1271 C CA . GLU A 1 160 ? 1.135 -1.554 27.283 1.00 5.58 185 GLU A CA 1
ATOM 1272 C C . GLU A 1 160 ? 0.807 -0.994 28.681 1.00 5.78 185 GLU A C 1
ATOM 1273 O O . GLU A 1 160 ? 1.541 -1.276 29.634 1.00 6.28 185 GLU A O 1
ATOM 1279 N N . LEU A 1 161 ? -0.252 -0.182 28.766 1.00 5.79 186 LEU A N 1
ATOM 1280 C CA . LEU A 1 161 ? -0.526 0.501 30.045 1.00 5.76 186 LEU A CA 1
ATOM 1281 C C . LEU A 1 161 ? -1.199 -0.390 31.049 1.00 6.67 186 LEU A C 1
ATOM 1282 O O . LEU A 1 161 ? -0.881 -0.294 32.256 1.00 6.41 186 LEU A O 1
ATOM 1287 N N . ARG A 1 162 ? -2.100 -1.252 30.604 1.00 6.54 187 ARG A N 1
ATOM 1288 C CA . ARG A 1 162 ? -3.044 -1.886 31.554 1.00 7.47 187 ARG A CA 1
ATOM 1289 C C . ARG A 1 162 ? -2.930 -3.389 31.636 1.00 7.71 187 ARG A C 1
ATOM 1290 O O . ARG A 1 162 ? -3.375 -3.979 32.641 1.00 10.45 187 ARG A O 1
ATOM 1298 N N . MET A 1 163 ? -2.307 -4.059 30.670 1.00 7.23 188 MET A N 1
ATOM 1299 C CA . MET A 1 163 ? -2.263 -5.536 30.678 1.00 8.36 188 MET A CA 1
ATOM 1300 C C . MET A 1 163 ? -0.964 -5.998 31.296 1.00 8.66 188 MET A C 1
ATOM 1301 O O . MET A 1 163 ? 0.091 -5.532 30.965 1.00 8.10 188 MET A O 1
ATOM 1306 N N . ASP A 1 164 ? -1.047 -6.975 32.196 1.00 10.21 189 ASP A N 1
ATOM 1307 C CA . ASP A 1 164 ? 0.192 -7.491 32.774 1.00 10.10 189 ASP A CA 1
ATOM 1308 C C . ASP A 1 164 ? 1.152 -7.945 31.651 1.00 9.38 189 ASP A C 1
ATOM 1309 O O . ASP A 1 164 ? 0.731 -8.676 30.726 1.00 9.76 189 ASP A O 1
ATOM 1314 N N . GLY A 1 165 ? 2.406 -7.477 31.701 1.00 9.16 190 GLY A N 1
ATOM 1315 C CA . GLY A 1 165 ? 3.399 -7.894 30.719 1.00 9.06 190 GLY A CA 1
ATOM 1316 C C . GLY A 1 165 ? 3.472 -6.935 29.557 1.00 8.60 190 GLY A C 1
ATOM 1317 O O . GLY A 1 165 ? 4.446 -6.984 28.802 1.00 9.90 190 GLY A O 1
ATOM 1318 N N . GLY A 1 166 ? 2.490 -6.054 29.431 1.00 7.78 191 GLY A N 1
ATOM 1319 C CA . GLY A 1 166 ? 2.528 -5.036 28.368 1.00 6.58 191 GLY A CA 1
ATOM 1320 C C . GLY A 1 166 ? 2.512 -5.547 26.943 1.00 5.89 191 GLY A C 1
ATOM 1321 O O . GLY A 1 166 ? 2.102 -6.645 26.628 1.00 6.31 191 GLY A O 1
ATOM 1322 N N . LEU A 1 167 ? 2.967 -4.652 26.085 1.00 5.42 192 LEU A N 1
ATOM 1323 C CA . LEU A 1 167 ? 3.007 -4.907 24.619 1.00 5.17 192 LEU A CA 1
ATOM 1324 C C . LEU A 1 167 ? 4.367 -5.403 24.138 1.00 5.22 192 LEU A C 1
ATOM 1325 O O . LEU A 1 167 ? 5.397 -5.003 24.665 1.00 5.64 192 LEU A O 1
ATOM 1330 N N . TYR A 1 168 ? 4.364 -6.293 23.151 1.00 5.02 193 TYR A N 1
ATOM 1331 C CA . TYR A 1 168 ? 5.596 -6.714 22.486 1.00 5.04 193 TYR A CA 1
ATOM 1332 C C . TYR A 1 168 ? 5.899 -5.762 21.337 1.00 4.99 193 TYR A C 1
ATOM 1333 O O . TYR A 1 168 ? 6.949 -5.078 21.352 1.00 5.25 193 TYR A O 1
ATOM 1342 N N . LYS A 1 169 ? 5.011 -5.733 20.340 1.00 4.55 194 LYS A N 1
ATOM 1343 C CA . LYS A 1 169 ? 5.218 -4.890 19.145 1.00 4.56 194 LYS A CA 1
ATOM 1344 C C . LYS A 1 169 ? 3.855 -4.472 18.640 1.00 4.17 194 LYS A C 1
ATOM 1345 O O . LYS A 1 169 ? 2.850 -5.100 18.914 1.00 4.66 194 LYS A O 1
ATOM 1351 N N . THR A 1 170 ? 3.836 -3.384 17.902 1.00 3.75 195 THR A N 1
ATOM 1352 C CA . THR A 1 170 ? 2.629 -3.078 17.066 1.00 3.62 195 THR A CA 1
ATOM 1353 C C . THR A 1 170 ? 3.041 -2.784 15.659 1.00 3.57 195 THR A C 1
ATOM 1354 O O . THR A 1 170 ? 4.058 -2.119 15.420 1.00 3.91 195 THR A O 1
ATOM 1358 N N . TYR A 1 171 ? 2.253 -3.278 14.707 1.00 3.41 196 TYR A N 1
ATOM 1359 C CA . TYR A 1 171 ? 2.455 -3.022 13.264 1.00 3.66 196 TYR A CA 1
ATOM 1360 C C . TYR A 1 171 ? 1.164 -2.390 12.740 1.00 3.58 196 TYR A C 1
ATOM 1361 O O . TYR A 1 171 ? 0.108 -3.033 12.782 1.00 3.66 196 TYR A O 1
ATOM 1370 N N . LEU A 1 172 ? 1.300 -1.198 12.173 1.00 3.69 197 LEU A N 1
ATOM 1371 C CA . LEU A 1 172 ? 0.137 -0.382 11.807 1.00 3.82 197 LEU A CA 1
ATOM 1372 C C . LEU A 1 172 ? 0.290 0.043 10.367 1.00 3.82 197 LEU A C 1
ATOM 1373 O O . LEU A 1 172 ? 1.362 0.601 10.013 1.00 4.39 197 LEU A O 1
ATOM 1378 N N . PHE A 1 173 ? -0.718 -0.205 9.535 1.00 3.72 198 PHE A N 1
ATOM 1379 C CA . PHE A 1 173 ? -0.602 0.047 8.093 1.00 3.59 198 PHE A CA 1
ATOM 1380 C C . PHE A 1 173 ? -1.572 1.135 7.688 1.00 3.61 198 PHE A C 1
ATOM 1381 O O . PHE A 1 173 ? -2.784 1.053 7.973 1.00 3.68 198 PHE A O 1
ATOM 1389 N N . GLY A 1 174 ? -1.065 2.153 6.974 1.00 3.51 199 GLY A N 1
ATOM 1390 C CA . GLY A 1 174 ? -1.986 3.211 6.515 1.00 3.32 199 GLY A CA 1
ATOM 1391 C C . GLY A 1 174 ? -2.704 3.930 7.663 1.00 3.37 199 GLY A C 1
ATOM 1392 O O . GLY A 1 174 ? -3.919 4.097 7.651 1.00 3.98 199 GLY A O 1
ATOM 1393 N N . LEU A 1 175 ? -1.912 4.251 8.700 1.00 3.32 200 LEU A N 1
ATOM 1394 C CA . LEU A 1 175 ? -2.371 4.777 10.017 1.00 3.27 200 LEU A CA 1
ATOM 1395 C C . LEU A 1 175 ? -2.881 6.226 9.920 1.00 3.36 200 LEU A C 1
ATOM 1396 O O . LEU A 1 175 ? -2.070 7.167 9.631 1.00 3.49 200 LEU A O 1
ATOM 1401 N N . PRO A 1 176 ? -4.162 6.475 10.211 1.00 3.42 201 PRO A N 1
ATOM 1402 C CA . PRO A 1 176 ? -4.625 7.839 10.389 1.00 3.46 201 PRO A CA 1
ATOM 1403 C C . PRO A 1 176 ? -4.034 8.463 11.630 1.00 3.48 201 PRO A C 1
ATOM 1404 O O . PRO A 1 176 ? -3.547 7.750 12.545 1.00 3.78 201 PRO A O 1
ATOM 1408 N N . ARG A 1 177 ? -4.049 9.795 11.717 1.00 3.62 202 ARG A N 1
ATOM 1409 C CA . ARG A 1 177 ? -3.817 10.447 13.025 1.00 3.81 202 ARG A CA 1
ATOM 1410 C C . ARG A 1 177 ? -4.932 10.049 14.016 1.00 3.95 202 ARG A C 1
ATOM 1411 O O . ARG A 1 177 ? -6.066 9.733 13.642 1.00 4.04 202 ARG A O 1
ATOM 1419 N N . LEU A 1 178 ? -4.560 10.012 15.282 1.00 4.03 203 LEU A N 1
ATOM 1420 C CA . LEU A 1 178 ? -5.474 9.492 16.335 1.00 4.07 203 LEU A CA 1
ATOM 1421 C C . LEU A 1 178 ? -5.624 10.492 17.491 1.00 4.32 203 LEU A C 1
ATOM 1422 O O . LEU A 1 178 ? -6.739 10.686 18.010 1.00 4.30 203 LEU A O 1
ATOM 1427 N N . GLY A 1 179 ? -4.50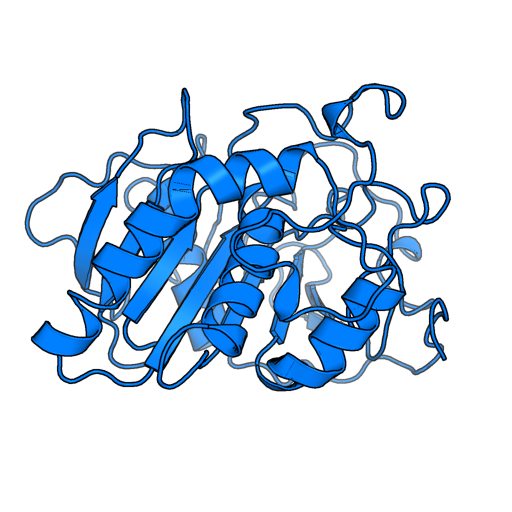6 11.017 17.972 1.00 4.26 204 GLY A N 1
ATOM 1428 C CA . GLY A 1 179 ? -4.503 11.895 19.154 1.00 4.33 204 GLY A CA 1
ATOM 1429 C C . GLY A 1 179 ? -3.784 13.219 18.993 1.00 4.21 204 GLY A C 1
ATOM 1430 O O . GLY A 1 179 ? -3.281 13.552 17.902 1.00 4.37 204 GLY A O 1
ATOM 1431 N N . ASN A 1 180 ? -3.782 13.984 20.088 1.00 4.22 205 ASN A N 1
ATOM 1432 C CA . ASN A 1 180 ? -3.166 15.322 20.035 1.00 4.59 205 ASN A CA 1
ATOM 1433 C C . ASN A 1 180 ? -1.683 15.236 20.340 1.00 4.60 205 ASN A C 1
ATOM 1434 O O . ASN A 1 180 ? -1.169 14.128 20.543 1.00 4.61 205 ASN A O 1
ATOM 1439 N N . PRO A 1 181 ? -0.956 16.366 20.407 1.00 4.79 206 PRO A N 1
ATOM 1440 C CA . PRO A 1 181 ? 0.504 16.251 20.651 1.00 4.89 206 PRO A CA 1
ATOM 1441 C C . PRO A 1 181 ? 0.826 15.611 21.991 1.00 4.95 206 PRO A C 1
ATOM 1442 O O . PRO A 1 181 ? 1.809 14.855 22.080 1.00 4.84 206 PRO A O 1
ATOM 1446 N N . THR A 1 182 ? 0.033 15.853 23.056 1.00 5.00 207 THR A N 1
ATOM 1447 C CA . THR A 1 182 ? 0.249 15.149 24.344 1.00 5.11 207 THR A CA 1
ATOM 1448 C C . THR A 1 182 ? 0.171 13.643 24.137 1.00 4.74 207 THR A C 1
ATOM 1449 O O . THR A 1 182 ? 1.047 12.877 24.610 1.00 4.75 207 THR A O 1
ATOM 1453 N N . PHE A 1 183 ? -0.882 13.197 23.440 1.00 4.27 208 PHE A N 1
ATOM 1454 C CA . PHE A 1 183 ? -0.959 11.766 23.123 1.00 4.34 208 PHE A CA 1
ATOM 1455 C C . PHE A 1 183 ? 0.230 11.221 22.328 1.00 4.16 208 PHE A C 1
ATOM 1456 O O . PHE A 1 183 ? 0.825 10.181 22.697 1.00 3.83 208 PHE A O 1
ATOM 1464 N N . ALA A 1 184 ? 0.572 11.911 21.238 1.00 4.22 209 ALA A N 1
ATOM 1465 C CA . ALA A 1 184 ? 1.672 11.433 20.355 1.00 4.49 209 ALA A CA 1
ATOM 1466 C C . ALA A 1 184 ? 2.988 11.276 21.148 1.00 4.52 209 ALA A C 1
ATOM 1467 O O . ALA A 1 184 ? 3.709 10.299 20.993 1.00 4.39 209 ALA A O 1
ATOM 1469 N N . SER A 1 185 ? 3.311 12.265 21.989 1.00 4.76 210 SER A N 1
ATOM 1470 C CA . SER A 1 185 ? 4.571 12.158 22.757 1.00 4.89 210 SER A CA 1
ATOM 1471 C C . SER A 1 185 ? 4.458 11.088 23.826 1.00 4.77 210 SER A C 1
ATOM 1472 O O . SER A 1 185 ? 5.479 10.448 24.161 1.00 5.14 210 SER A O 1
ATOM 1475 N N . PHE A 1 186 ? 3.260 10.835 24.358 1.00 4.49 211 PHE A N 1
ATOM 1476 C CA . PHE A 1 186 ? 3.104 9.743 25.305 1.00 4.69 211 PHE A CA 1
ATOM 1477 C C . PHE A 1 186 ? 3.261 8.385 24.635 1.00 4.81 211 PHE A C 1
ATOM 1478 O O . PHE A 1 186 ? 3.803 7.463 25.230 1.00 5.10 211 PHE A O 1
ATOM 1486 N N . VAL A 1 187 ? 2.772 8.236 23.386 1.00 4.41 212 VAL A N 1
ATOM 1487 C CA . VAL A 1 187 ? 3.061 7.009 22.630 1.00 4.45 212 VAL A CA 1
ATOM 1488 C C . VAL A 1 187 ? 4.553 6.785 22.545 1.00 4.80 212 VAL A C 1
ATOM 1489 O O . VAL A 1 187 ? 5.035 5.644 22.819 1.00 4.48 212 VAL A O 1
ATOM 1493 N N . ASP A 1 188 ? 5.302 7.850 22.195 1.00 4.88 213 ASP A N 1
ATOM 1494 C CA . ASP A 1 188 ? 6.762 7.657 22.149 1.00 5.29 213 ASP A CA 1
ATOM 1495 C C . ASP A 1 188 ? 7.312 7.188 23.485 1.00 5.55 213 ASP A C 1
ATOM 1496 O O . ASP A 1 188 ? 8.152 6.294 23.503 1.00 6.20 213 ASP A O 1
ATOM 1501 N N . GLN A 1 189 ? 6.848 7.784 24.574 1.00 6.04 214 GLN A N 1
ATOM 1502 C CA . GLN A 1 189 ? 7.392 7.445 25.896 1.00 6.88 214 GLN A CA 1
ATOM 1503 C C . GLN A 1 189 ? 7.080 6.013 26.238 1.00 6.60 214 GLN A C 1
ATOM 1504 O O . GLN A 1 189 ? 7.925 5.319 26.829 1.00 7.85 214 GLN A O 1
ATOM 1510 N N . LYS A 1 190 ? 5.869 5.544 25.915 1.00 6.14 215 LYS A N 1
ATOM 1511 C CA . LYS A 1 190 ? 5.450 4.235 26.449 1.00 6.66 215 LYS A CA 1
ATOM 1512 C C . LYS A 1 190 ? 5.731 3.072 25.501 1.00 6.04 215 LYS A C 1
ATOM 1513 O O . LYS A 1 190 ? 6.000 1.948 25.969 1.00 7.13 215 LYS A O 1
ATOM 1519 N N . ILE A 1 191 ? 5.618 3.287 24.194 1.00 5.67 216 ILE A N 1
ATOM 1520 C CA . ILE A 1 191 ? 5.799 2.191 23.223 1.00 5.26 216 ILE A CA 1
ATOM 1521 C C . ILE A 1 191 ? 6.683 2.576 22.029 1.00 5.03 216 ILE A C 1
ATOM 1522 O O . ILE A 1 191 ? 6.676 1.842 21.007 1.00 4.72 216 ILE A O 1
ATOM 1527 N N . GLY A 1 192 ? 7.487 3.666 22.148 1.00 5.25 217 GLY A N 1
ATOM 1528 C CA . GLY A 1 192 ? 8.217 4.105 20.979 1.00 5.68 217 GLY A CA 1
ATOM 1529 C C . GLY A 1 192 ? 9.070 3.052 20.322 1.00 6.43 217 GLY A C 1
ATOM 1530 O O . GLY A 1 192 ? 9.049 2.960 19.100 1.00 6.44 217 GLY A O 1
ATOM 1531 N N . ASP A 1 193 ? 9.794 2.233 21.081 1.00 6.95 218 ASP A N 1
ATOM 1532 C CA . ASP A 1 193 ? 10.626 1.205 20.418 1.00 7.99 218 ASP A CA 1
ATOM 1533 C C . ASP A 1 193 ? 9.882 -0.040 19.983 1.00 7.47 218 ASP A C 1
ATOM 1534 O O . ASP A 1 193 ? 10.462 -0.992 19.393 1.00 8.14 218 ASP A O 1
ATOM 1539 N N . LYS A 1 194 ? 8.556 -0.047 20.231 1.00 6.31 219 LYS A N 1
ATOM 1540 C CA . LYS A 1 194 ? 7.708 -1.176 19.822 1.00 6.13 219 LYS A CA 1
ATOM 1541 C C . LYS A 1 194 ? 6.811 -0.765 18.669 1.00 5.20 219 LYS A C 1
ATOM 1542 O O . LYS A 1 194 ? 6.113 -1.607 18.071 1.00 5.52 219 LYS A O 1
ATOM 1548 N N . PHE A 1 195 ? 6.851 0.521 18.318 1.00 5.17 220 PHE A N 1
ATOM 1549 C CA . PHE A 1 195 ? 5.881 1.122 17.360 1.00 4.87 220 PHE A CA 1
ATOM 1550 C C . PHE A 1 195 ? 6.381 0.999 15.925 1.00 4.84 220 PHE A C 1
ATOM 1551 O O . PHE A 1 195 ? 7.537 1.349 15.627 1.00 5.68 220 PHE A O 1
ATOM 1559 N N . HIS A 1 196 ? 5.529 0.515 15.005 1.00 4.73 221 HIS A N 1
ATOM 1560 C CA . HIS A 1 196 ? 5.895 0.439 13.566 1.00 4.45 221 HIS A CA 1
ATOM 1561 C C . HIS A 1 196 ? 4.722 0.886 12.742 1.00 4.34 221 HIS A C 1
ATOM 1562 O O . HIS A 1 196 ? 3.689 0.211 12.681 1.00 5.91 221 HIS A O 1
ATOM 1569 N N . SER A 1 197 ? 4.872 2.039 12.112 1.00 3.90 222 SER A N 1
ATOM 1570 C CA . SER A 1 197 ? 3.882 2.620 11.180 1.00 3.87 222 SER A CA 1
ATOM 1571 C C . SER A 1 197 ? 4.434 2.537 9.793 1.00 3.73 222 SER A C 1
ATOM 1572 O O . SER A 1 197 ? 5.527 3.041 9.519 1.00 3.99 222 SER A O 1
ATOM 1575 N N . ILE A 1 198 ? 3.708 1.819 8.944 1.00 3.83 223 ILE A N 1
ATOM 1576 C CA . ILE A 1 198 ? 4.102 1.555 7.575 1.00 4.26 223 ILE A CA 1
ATOM 1577 C C . ILE A 1 198 ? 3.159 2.293 6.624 1.00 4.23 223 ILE A C 1
ATOM 1578 O O . ILE A 1 198 ? 1.941 2.090 6.691 1.00 4.23 223 ILE A O 1
ATOM 1583 N N . ILE A 1 199 ? 3.701 3.155 5.762 1.00 3.96 224 ILE A N 1
ATOM 1584 C CA . ILE A 1 199 ? 2.892 3.941 4.825 1.00 4.34 224 ILE A CA 1
ATOM 1585 C C . ILE A 1 199 ? 3.340 3.569 3.419 1.00 4.50 224 ILE A C 1
ATOM 1586 O O . ILE A 1 199 ? 4.540 3.612 3.142 1.00 4.61 224 ILE A O 1
ATOM 1591 N N . ASN A 1 200 ? 2.419 3.222 2.574 1.00 4.46 225 ASN A N 1
ATOM 1592 C CA . ASN A 1 200 ? 2.719 2.808 1.201 1.00 4.24 225 ASN A CA 1
ATOM 1593 C C . ASN A 1 200 ? 2.457 3.935 0.222 1.00 4.19 225 ASN A C 1
ATOM 1594 O O . ASN A 1 200 ? 1.328 4.427 0.065 1.00 4.29 225 ASN A O 1
ATOM 1599 N N . GLY A 1 201 ? 3.520 4.326 -0.507 1.00 4.00 226 GLY A N 1
ATOM 1600 C CA . GLY A 1 201 ? 3.367 5.148 -1.738 1.00 4.18 226 GLY A CA 1
ATOM 1601 C C . GLY A 1 201 ? 2.651 6.481 -1.523 1.00 3.99 226 GLY A C 1
ATOM 1602 O O . GLY A 1 201 ? 3.053 7.345 -0.666 1.00 4.60 226 GLY A O 1
ATOM 1603 N N . ARG A 1 202 ? 1.570 6.629 -2.277 1.00 4.60 227 ARG A N 1
ATOM 1604 C CA . ARG A 1 202 ? 0.820 7.858 -2.309 1.00 4.91 227 ARG A CA 1
ATOM 1605 C C . ARG A 1 202 ? -0.430 7.873 -1.432 1.00 4.64 227 ARG A C 1
ATOM 1606 O O . ARG A 1 202 ? -1.244 8.779 -1.532 1.00 4.47 227 ARG A O 1
ATOM 1614 N N . ASP A 1 203 ? -0.540 6.909 -0.504 1.00 4.70 228 ASP A N 1
ATOM 1615 C CA . ASP A 1 203 ? -1.664 6.837 0.437 1.00 4.40 228 ASP A CA 1
ATOM 1616 C C . ASP A 1 203 ? -1.911 8.193 1.139 1.00 4.34 228 ASP A C 1
ATOM 1617 O O . ASP A 1 203 ? -0.986 8.779 1.734 1.00 4.48 228 ASP A O 1
ATOM 1622 N N . TRP A 1 204 ? -3.152 8.670 1.030 1.00 4.48 229 TRP A N 1
ATOM 1623 C CA . TRP A 1 204 ? -3.570 9.897 1.740 1.00 4.57 229 TRP A CA 1
ATOM 1624 C C . TRP A 1 204 ? -4.000 9.664 3.166 1.00 5.00 229 TRP A C 1
ATOM 1625 O O . TRP A 1 204 ? -4.108 10.633 3.924 1.00 5.09 229 TRP A O 1
ATOM 1636 N N . VAL A 1 205 ? -4.315 8.438 3.535 1.00 4.63 230 VAL A N 1
ATOM 1637 C CA . VAL A 1 205 ? -4.970 8.268 4.881 1.00 4.66 230 VAL A CA 1
ATOM 1638 C C . VAL A 1 205 ? -4.101 8.737 6.071 1.00 4.60 230 VAL A C 1
ATOM 1639 O O . VAL A 1 205 ? -4.645 9.319 7.006 1.00 4.16 230 VAL A O 1
ATOM 1643 N N . PRO A 1 206 ? -2.776 8.612 6.034 1.00 4.38 231 PRO A N 1
ATOM 1644 C CA . PRO A 1 206 ? -1.977 9.166 7.134 1.00 4.45 231 PRO A CA 1
ATOM 1645 C C . PRO A 1 206 ? -1.948 10.683 7.251 1.00 4.55 231 PRO A C 1
ATOM 1646 O O . PRO A 1 206 ? -1.294 11.227 8.176 1.00 4.52 231 PRO A O 1
ATOM 1650 N N . THR A 1 207 ? -2.554 11.391 6.302 1.00 4.65 232 THR A N 1
ATOM 1651 C CA . THR A 1 207 ? -2.691 12.861 6.418 1.00 4.68 232 THR A CA 1
ATOM 1652 C C . THR A 1 207 ? -3.998 13.327 7.094 1.00 4.87 232 THR A C 1
ATOM 1653 O O . THR A 1 207 ? -4.228 14.542 7.224 1.00 5.11 232 THR A O 1
ATOM 1657 N N . VAL A 1 208 ? -4.855 12.377 7.508 1.00 4.56 233 VAL A N 1
ATOM 1658 C CA A VAL A 1 208 ? -6.126 12.763 8.114 0.50 4.80 233 VAL A CA 1
ATOM 1659 C CA B VAL A 1 208 ? -6.158 12.708 8.054 0.50 4.85 233 VAL A CA 1
ATOM 1660 C C . VAL A 1 208 ? -6.308 12.027 9.421 1.00 4.78 233 VAL A C 1
ATOM 1661 O O . VAL A 1 208 ? -5.771 10.972 9.616 1.00 5.13 233 VAL A O 1
ATOM 1668 N N . PRO A 1 209 ? -7.032 12.651 10.371 1.00 4.62 234 PRO A N 1
ATOM 1669 C CA . PRO A 1 209 ? -7.439 14.070 10.356 1.00 4.57 234 PRO A CA 1
ATOM 1670 C C . PRO A 1 209 ? -6.200 14.966 10.343 1.00 4.53 234 PRO A C 1
ATOM 1671 O O . PRO A 1 209 ? -5.102 14.531 10.697 1.00 4.52 234 PRO A O 1
ATOM 1675 N N . PRO A 1 210 ? -6.388 16.197 9.897 1.00 4.62 235 PRO A N 1
ATOM 1676 C CA . PRO A 1 210 ? -5.247 17.101 9.687 1.00 4.62 235 PRO A CA 1
ATOM 1677 C C . PRO A 1 210 ? -4.667 17.685 10.992 1.00 4.80 235 PRO A C 1
ATOM 1678 O O . PRO A 1 210 ? -5.357 17.748 12.048 1.00 5.09 235 PRO A O 1
ATOM 1682 N N . ARG A 1 211 ? -3.407 18.105 10.914 1.00 4.91 236 ARG A N 1
ATOM 1683 C CA . ARG A 1 211 ? -2.740 18.747 12.062 1.00 5.27 236 ARG A CA 1
ATOM 1684 C C . ARG A 1 211 ? -3.480 20.022 12.545 1.00 5.71 236 ARG A C 1
ATOM 1685 O O . ARG A 1 211 ? -3.443 20.309 13.730 1.00 6.57 236 ARG A O 1
ATOM 1693 N N . ALA A 1 212 ? -4.104 20.739 11.617 1.00 5.53 237 ALA A N 1
ATOM 1694 C CA . ALA A 1 212 ? -4.848 21.966 11.981 1.00 5.86 237 ALA A CA 1
ATOM 1695 C C . ALA A 1 212 ? -6.061 21.665 12.895 1.00 5.65 237 ALA A C 1
ATOM 1696 O O . ALA A 1 212 ? -6.634 22.611 13.497 1.00 6.50 237 ALA A O 1
ATOM 1698 N N . LEU A 1 213 ? -6.478 20.398 13.035 1.00 5.86 238 LEU A N 1
ATOM 1699 C CA . LEU A 1 213 ? -7.474 20.023 14.039 1.00 5.95 238 LEU A CA 1
ATOM 1700 C C . LEU A 1 213 ? -6.854 19.544 15.376 1.00 5.66 238 LEU A C 1
ATOM 1701 O O . LEU A 1 213 ? -7.558 18.997 16.231 1.00 6.65 238 LEU A O 1
ATOM 1706 N N . GLY A 1 214 ? -5.553 19.773 15.534 1.00 5.13 239 GLY A N 1
ATOM 1707 C CA . GLY A 1 214 ? -4.869 19.439 16.763 1.00 5.18 239 GLY A CA 1
ATOM 1708 C C . GLY A 1 214 ? -4.325 18.022 16.854 1.00 4.66 239 GLY A C 1
ATOM 1709 O O . GLY A 1 214 ? -4.076 17.545 17.965 1.00 5.10 239 GLY A O 1
ATOM 1710 N N . TYR A 1 215 ? -4.197 17.321 15.697 1.00 4.41 240 TYR A N 1
ATOM 1711 C CA . TYR A 1 215 ? -3.757 15.929 15.699 1.00 4.35 240 TYR A CA 1
ATOM 1712 C C . TYR A 1 215 ? -2.298 15.838 15.297 1.00 4.38 240 TYR A C 1
ATOM 1713 O O . TYR A 1 215 ? -1.801 16.583 14.464 1.00 4.84 240 TYR A O 1
ATOM 1722 N N . GLN A 1 216 ? -1.602 14.857 15.878 1.00 4.26 241 GLN A N 1
ATOM 1723 C CA . GLN A 1 216 ? -0.146 14.679 15.701 1.00 4.44 241 GLN A CA 1
ATOM 1724 C C . GLN A 1 216 ? 0.158 13.187 15.710 1.00 4.20 241 GLN A C 1
ATOM 1725 O O . GLN A 1 216 ? -0.345 12.464 16.590 1.00 4.22 241 GLN A O 1
ATOM 1731 N N . HIS A 1 217 ? 0.962 12.712 14.766 1.00 3.96 242 HIS A N 1
ATOM 1732 C CA . HIS A 1 217 ? 1.458 11.328 14.824 1.00 3.96 242 HIS A CA 1
ATOM 1733 C C . HIS A 1 217 ? 2.561 11.154 15.857 1.00 4.12 242 HIS A C 1
ATOM 1734 O O . HIS A 1 217 ? 3.340 12.093 16.104 1.00 4.23 242 HIS A O 1
ATOM 1741 N N . PRO A 1 218 ? 2.706 9.936 16.398 1.00 3.87 243 PRO A N 1
ATOM 1742 C CA . PRO A 1 218 ? 3.960 9.582 17.145 1.00 4.10 243 PRO A CA 1
ATOM 1743 C C . PRO A 1 218 ? 5.201 9.625 16.255 1.00 4.21 243 PRO A C 1
ATOM 1744 O O . PRO A 1 218 ? 5.100 9.768 15.019 1.00 4.44 243 PRO A O 1
ATOM 1748 N N . SER A 1 219 ? 6.349 9.429 16.899 1.00 4.32 244 SER A N 1
ATOM 1749 C CA . SER A 1 219 ? 7.569 9.426 16.100 1.00 4.51 244 SER A CA 1
ATOM 1750 C C . SER A 1 219 ? 7.734 8.183 15.216 1.00 4.55 244 SER A C 1
ATOM 1751 O O . SER A 1 219 ? 7.494 7.002 15.665 1.00 4.59 244 SER A O 1
ATOM 1754 N N . ASP A 1 220 ? 8.260 8.452 14.026 1.00 4.29 245 ASP A N 1
ATOM 1755 C CA . ASP A 1 220 ? 8.823 7.450 13.059 1.00 4.68 245 ASP A CA 1
ATOM 1756 C C . ASP A 1 220 ? 7.760 6.845 12.201 1.00 4.63 245 ASP A C 1
ATOM 1757 O O . ASP A 1 220 ? 6.687 6.414 12.677 1.00 4.53 245 ASP A O 1
ATOM 1762 N N . TYR A 1 221 ? 8.079 6.697 10.922 1.00 4.41 246 TYR A N 1
ATOM 1763 C CA . TYR A 1 221 ? 7.368 5.737 10.074 1.00 4.38 246 TYR A CA 1
ATOM 1764 C C . TYR A 1 221 ? 8.270 5.252 8.990 1.00 4.36 246 TYR A C 1
ATOM 1765 O O . TYR A 1 221 ? 9.237 5.910 8.680 1.00 4.27 246 TYR A O 1
ATOM 1774 N N . VAL A 1 222 ? 7.949 4.100 8.472 1.00 4.23 247 VAL A N 1
ATOM 1775 C CA . VAL A 1 222 ? 8.627 3.588 7.257 1.00 4.59 247 VAL A CA 1
ATOM 1776 C C . VAL A 1 222 ? 7.723 3.819 6.043 1.00 4.66 247 VAL A C 1
ATOM 1777 O O . VAL A 1 222 ? 6.551 3.384 6.046 1.00 4.72 247 VAL A O 1
ATOM 1781 N N . TRP A 1 223 ? 8.246 4.555 5.060 1.00 4.47 248 TRP A N 1
ATOM 1782 C CA . TRP A 1 223 ? 7.528 4.882 3.833 1.00 4.68 248 TRP A CA 1
ATOM 1783 C C . TRP A 1 223 ? 8.055 4.039 2.698 1.00 4.72 248 TRP A C 1
ATOM 1784 O O . TRP A 1 223 ? 9.277 4.121 2.353 1.00 5.13 248 TRP A O 1
ATOM 1795 N N . ILE A 1 224 ? 7.188 3.189 2.190 1.00 4.42 249 ILE A N 1
ATOM 1796 C CA . ILE A 1 224 ? 7.488 2.356 1.021 1.00 4.63 249 ILE A CA 1
ATOM 1797 C C . ILE A 1 224 ? 7.329 3.263 -0.191 1.00 4.78 249 ILE A C 1
ATOM 1798 O O . ILE A 1 224 ? 6.264 3.792 -0.442 1.00 4.86 249 ILE A O 1
ATOM 1803 N N . TYR A 1 225 ? 8.425 3.514 -0.913 1.00 4.94 250 TYR A N 1
ATOM 1804 C CA . TYR A 1 225 ? 8.337 4.443 -2.058 1.00 5.79 250 TYR A CA 1
ATOM 1805 C C . TYR A 1 225 ? 9.394 4.060 -3.117 1.00 5.92 250 TYR A C 1
ATOM 1806 O O . TYR A 1 225 ? 10.595 3.966 -2.795 1.00 6.46 250 TYR A O 1
ATOM 1815 N N . PRO A 1 226 ? 8.964 3.814 -4.364 1.00 5.98 251 PRO A N 1
ATOM 1816 C CA . PRO A 1 226 ? 7.587 3.919 -4.847 1.00 5.93 251 PRO A CA 1
ATOM 1817 C C . PRO A 1 226 ? 6.619 2.952 -4.175 1.00 5.33 251 PRO A C 1
ATOM 1818 O O . PRO A 1 226 ? 7.012 1.886 -3.659 1.00 5.15 251 PRO A O 1
ATOM 1822 N N . GLY A 1 227 ? 5.329 3.322 -4.166 1.00 5.25 252 GLY A N 1
ATOM 1823 C CA . GLY A 1 227 ? 4.273 2.428 -3.660 1.00 5.21 252 GLY A CA 1
ATOM 1824 C C . GLY A 1 227 ? 4.341 1.060 -4.260 1.00 5.14 252 GLY A C 1
ATOM 1825 O O . GLY A 1 227 ? 4.552 0.932 -5.457 1.00 5.63 252 GLY A O 1
ATOM 1826 N N . ASN A 1 228 ? 4.111 0.030 -3.453 1.00 5.10 253 ASN A N 1
ATOM 1827 C CA . ASN A 1 228 ? 4.138 -1.389 -3.863 1.00 5.55 253 ASN A CA 1
ATOM 1828 C C . ASN A 1 228 ? 5.509 -1.959 -4.154 1.00 5.69 253 ASN A C 1
ATOM 1829 O O . ASN A 1 228 ? 5.594 -3.167 -4.485 1.00 6.57 253 ASN A O 1
ATOM 1834 N N . SER A 1 229 ? 6.539 -1.132 -4.016 1.00 6.54 254 SER A N 1
ATOM 1835 C CA . SER A 1 229 ? 7.908 -1.625 -4.292 1.00 6.69 254 SER A CA 1
ATOM 1836 C C . SER A 1 229 ? 8.547 -2.196 -3.042 1.00 6.99 254 SER A C 1
ATOM 1837 O O . SER A 1 229 ? 7.987 -2.123 -1.939 1.00 6.61 254 SER A O 1
ATOM 1840 N N . THR A 1 230 ? 9.781 -2.693 -3.202 1.00 8.18 255 THR A N 1
ATOM 1841 C CA . THR A 1 230 ? 10.535 -3.150 -2.057 1.00 9.57 255 THR A CA 1
ATOM 1842 C C . THR A 1 230 ? 11.462 -2.081 -1.509 1.00 9.57 255 THR A C 1
ATOM 1843 O O . THR A 1 230 ? 12.270 -2.391 -0.628 1.00 11.65 255 THR A O 1
ATOM 1847 N N . SER A 1 231 ? 11.391 -0.844 -2.012 1.00 7.81 256 SER A N 1
ATOM 1848 C CA . SER A 1 231 ? 12.260 0.234 -1.536 1.00 7.65 256 SER A CA 1
ATOM 1849 C C . SER A 1 231 ? 11.526 0.988 -0.435 1.00 7.39 256 SER A C 1
ATOM 1850 O O . SER A 1 231 ? 10.389 1.436 -0.645 1.00 7.57 256 SER A O 1
ATOM 1853 N N . ALA A 1 232 ? 12.153 1.127 0.721 1.00 6.94 257 ALA A N 1
ATOM 1854 C CA . ALA A 1 232 ? 11.536 1.842 1.848 1.00 6.68 257 ALA A CA 1
ATOM 1855 C C . ALA A 1 232 ? 12.581 2.507 2.703 1.00 7.05 257 ALA A C 1
ATOM 1856 O O . ALA A 1 232 ? 13.697 2.018 2.802 1.00 7.89 257 ALA A O 1
ATOM 1858 N N . LYS A 1 233 ? 12.220 3.593 3.380 1.00 6.32 258 LYS A N 1
ATOM 1859 C CA . LYS A 1 233 ? 13.125 4.338 4.287 1.00 6.97 258 LYS A CA 1
ATOM 1860 C C . LYS A 1 233 ? 12.350 4.663 5.562 1.00 6.51 258 LYS A C 1
ATOM 1861 O O . LYS A 1 233 ? 11.134 4.843 5.535 1.00 6.62 258 LYS A O 1
ATOM 1867 N N . LEU A 1 234 ? 13.066 4.832 6.669 1.00 6.06 259 LEU A N 1
ATOM 1868 C CA . LEU A 1 234 ? 12.452 5.340 7.891 1.00 5.80 259 LEU A CA 1
ATOM 1869 C C . LEU A 1 234 ? 12.598 6.845 7.962 1.00 5.89 259 LEU A C 1
ATOM 1870 O O . LEU A 1 234 ? 13.712 7.366 7.853 1.00 5.87 259 LEU A O 1
ATOM 1875 N N . TYR A 1 235 ? 11.503 7.549 8.221 1.00 5.77 260 TYR A N 1
ATOM 1876 C CA . TYR A 1 235 ? 11.494 8.996 8.402 1.00 5.92 260 TYR A CA 1
ATOM 1877 C C . TYR A 1 235 ? 11.364 9.252 9.892 1.00 5.64 260 TYR A C 1
ATOM 1878 O O . TYR A 1 235 ? 10.296 9.016 10.468 1.00 5.55 260 TYR A O 1
ATOM 1887 N N . PRO A 1 236 ? 12.454 9.672 10.572 1.00 5.76 261 PRO A N 1
ATOM 1888 C CA . PRO A 1 236 ? 12.478 9.702 12.041 1.00 5.79 261 PRO A CA 1
ATOM 1889 C C . PRO A 1 236 ? 11.710 10.900 12.658 1.00 5.20 261 PRO A C 1
ATOM 1890 O O . PRO A 1 236 ? 11.562 11.980 12.040 1.00 5.87 261 PRO A O 1
ATOM 1894 N N . GLY A 1 237 ? 11.248 10.678 13.872 1.00 5.29 262 GLY A N 1
ATOM 1895 C CA . GLY A 1 237 ? 10.646 11.753 14.659 1.00 5.04 262 GLY A CA 1
ATOM 1896 C C . GLY A 1 237 ? 9.186 11.944 14.293 1.00 4.76 262 GLY A C 1
ATOM 1897 O O . GLY A 1 237 ? 8.638 11.221 13.446 1.00 4.59 262 GLY A O 1
ATOM 1898 N N . GLN A 1 238 ? 8.576 12.925 14.947 1.00 4.87 263 GLN A N 1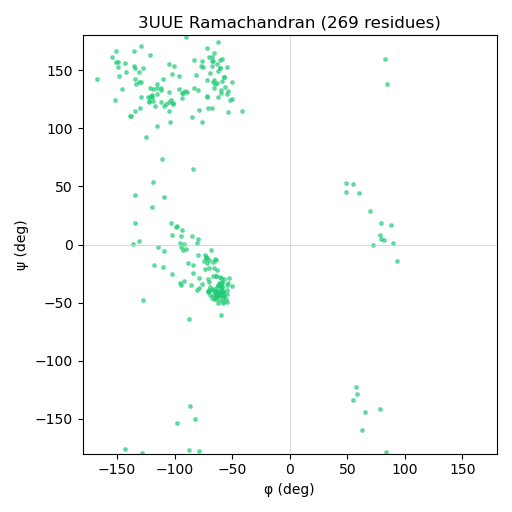
ATOM 1899 C CA . GLN A 1 238 ? 7.159 13.181 14.681 1.00 4.93 263 GLN A CA 1
ATOM 1900 C C . GLN A 1 238 ? 7.029 14.052 13.448 1.00 4.85 263 GLN A C 1
ATOM 1901 O O . GLN A 1 238 ? 7.687 15.081 13.336 1.00 4.59 263 GLN A O 1
ATOM 1907 N N . GLU A 1 239 ? 6.119 13.704 12.540 1.00 4.69 264 GLU A N 1
ATOM 1908 C CA . GLU A 1 239 ? 5.707 14.613 11.439 1.00 4.92 264 GLU A CA 1
ATOM 1909 C C . GLU A 1 239 ? 6.943 15.072 10.648 1.00 5.29 264 GLU A C 1
ATOM 1910 O O . GLU A 1 239 ? 7.088 16.262 10.386 1.00 6.17 264 GLU A O 1
ATOM 1916 N N . ASN A 1 240 ? 7.768 14.139 10.207 1.00 5.67 265 ASN A N 1
ATOM 1917 C CA . ASN A 1 240 ? 8.991 14.504 9.495 1.00 5.78 265 ASN A CA 1
ATOM 1918 C C . ASN A 1 240 ? 8.661 15.291 8.240 1.00 6.29 265 ASN A C 1
ATOM 1919 O O . ASN A 1 240 ? 7.875 14.845 7.392 1.00 6.76 265 ASN A O 1
ATOM 1924 N N . VAL A 1 241 ? 9.347 16.421 8.102 1.00 6.49 266 VAL A N 1
ATOM 1925 C CA . VAL A 1 241 ? 9.053 17.373 6.984 1.00 7.33 266 VAL A CA 1
ATOM 1926 C C . VAL A 1 241 ? 9.513 16.833 5.646 1.00 7.85 266 VAL A C 1
ATOM 1927 O O . VAL A 1 241 ? 9.077 17.369 4.627 1.00 8.72 266 VAL A O 1
ATOM 1931 N N . HIS A 1 242 ? 10.367 15.808 5.649 1.00 7.82 267 HIS A N 1
ATOM 1932 C CA . HIS A 1 242 ? 10.883 15.250 4.385 1.00 8.42 267 HIS A CA 1
ATOM 1933 C C . HIS A 1 242 ? 10.013 14.142 3.857 1.00 8.70 267 HIS A C 1
ATOM 1934 O O . HIS A 1 242 ? 10.308 13.586 2.798 1.00 8.25 267 HIS A O 1
ATOM 1941 N N . GLY A 1 243 ? 8.970 13.776 4.612 1.00 8.10 268 GLY A N 1
ATOM 1942 C CA . GLY A 1 243 ? 8.193 12.534 4.303 1.00 7.79 268 GLY A CA 1
ATOM 1943 C C . GLY A 1 243 ? 7.070 12.747 3.295 1.00 8.09 268 GLY A C 1
ATOM 1944 O O . GLY A 1 243 ? 7.250 13.443 2.294 1.00 8.01 268 GLY A O 1
ATOM 1945 N N . ILE A 1 244 ? 5.901 12.121 3.550 1.00 7.00 269 ILE A N 1
ATOM 1946 C CA . ILE A 1 244 ? 4.938 11.831 2.502 1.00 7.32 269 ILE A CA 1
ATOM 1947 C C . ILE A 1 244 ? 4.379 13.060 1.748 1.00 8.02 269 ILE A C 1
ATOM 1948 O O . ILE A 1 244 ? 4.089 12.907 0.579 1.00 8.85 269 ILE A O 1
ATOM 1953 N N . LEU A 1 245 ? 4.328 14.219 2.387 1.00 8.78 270 LEU A N 1
ATOM 1954 C CA . LEU A 1 245 ? 3.756 15.363 1.655 1.00 10.09 270 LEU A CA 1
ATOM 1955 C C . LEU A 1 245 ? 4.681 15.852 0.586 1.00 11.26 270 LEU A C 1
ATOM 1956 O O . LEU A 1 245 ? 4.194 16.579 -0.312 1.00 12.33 270 LEU A O 1
ATOM 1961 N N . THR A 1 246 ? 5.929 15.377 0.574 1.00 9.90 271 THR A N 1
ATOM 1962 C CA . THR A 1 246 ? 6.840 15.774 -0.533 1.00 10.25 271 THR A CA 1
ATOM 1963 C C . THR A 1 246 ? 6.493 15.129 -1.870 1.00 10.10 271 THR A C 1
ATOM 1964 O O . THR A 1 246 ? 7.062 15.536 -2.890 1.00 11.34 271 THR A O 1
ATOM 1968 N N . VAL A 1 247 ? 5.602 14.132 -1.898 1.00 8.85 272 VAL A N 1
ATOM 1969 C CA . VAL A 1 247 ? 5.067 13.568 -3.139 1.00 9.31 272 VAL A CA 1
ATOM 1970 C C . VAL A 1 247 ? 3.556 13.681 -3.089 1.00 9.18 272 VAL A C 1
ATOM 1971 O O . VAL A 1 247 ? 2.908 13.152 -2.152 1.00 9.57 272 VAL A O 1
ATOM 1975 N N . ALA A 1 248 ? 2.946 14.271 -4.113 1.00 8.80 273 ALA A N 1
ATOM 1976 C CA . ALA A 1 248 ? 1.510 14.504 -4.034 1.00 9.15 273 ALA A CA 1
ATOM 1977 C C . ALA A 1 248 ? 0.775 13.200 -3.780 1.00 8.19 273 ALA A C 1
ATOM 1978 O O . ALA A 1 248 ? 1.042 12.176 -4.411 1.00 7.99 273 ALA A O 1
ATOM 1980 N N . ARG A 1 249 ? -0.163 13.282 -2.874 1.00 8.05 274 ARG A N 1
ATOM 1981 C CA . ARG A 1 249 ? -1.029 12.163 -2.563 1.00 7.41 274 ARG A CA 1
ATOM 1982 C C . ARG A 1 249 ? -1.924 11.786 -3.718 1.00 7.68 274 ARG A C 1
ATOM 1983 O O . ARG A 1 249 ? -2.128 12.568 -4.661 1.00 8.25 274 ARG A O 1
ATOM 1991 N N . GLU A 1 250 ? -2.492 10.613 -3.617 1.00 6.81 275 GLU A N 1
ATOM 1992 C CA . GLU A 1 250 ? -3.624 10.212 -4.464 1.00 7.62 275 GLU A CA 1
ATOM 1993 C C . GLU A 1 250 ? -4.901 10.255 -3.621 1.00 9.30 275 GLU A C 1
ATOM 1994 O O . GLU A 1 250 ? -4.830 10.072 -2.419 1.00 11.62 275 GLU A O 1
ATOM 2000 N N . PHE A 1 251 ? -6.052 10.425 -4.236 1.00 11.26 276 PHE A N 1
ATOM 2001 C CA . PHE A 1 251 ? -7.290 10.483 -3.413 1.00 12.52 276 PHE A CA 1
ATOM 2002 C C . PHE A 1 251 ? -8.184 9.330 -3.831 1.00 12.34 276 PHE A C 1
ATOM 2003 O O . PHE A 1 251 ? -9.313 9.470 -4.342 1.00 16.18 276 PHE A O 1
ATOM 2011 N N . ASN A 1 252 ? -7.577 8.167 -3.779 1.00 9.75 277 ASN A N 1
ATOM 2012 C CA . ASN A 1 252 ? -8.278 6.887 -3.863 1.00 8.57 277 ASN A CA 1
ATOM 2013 C C . ASN A 1 252 ? -7.494 5.952 -2.883 1.00 7.43 277 ASN A C 1
ATOM 2014 O O . ASN A 1 252 ? -6.547 6.419 -2.222 1.00 7.25 277 ASN A O 1
ATOM 2019 N N . PHE A 1 253 ? -7.881 4.668 -2.829 1.00 6.94 278 PHE A N 1
ATOM 2020 C CA . PHE A 1 253 ? -7.309 3.730 -1.860 1.00 7.27 278 PHE A CA 1
ATOM 2021 C C . PHE A 1 253 ? -6.305 2.806 -2.514 1.00 6.10 278 PHE A C 1
ATOM 2022 O O . PHE A 1 253 ? -5.974 1.788 -1.933 1.00 5.87 278 PHE A O 1
ATOM 2030 N N . ASP A 1 254 ? -5.790 3.166 -3.703 1.00 5.53 279 ASP A N 1
ATOM 2031 C CA . ASP A 1 254 ? -4.934 2.200 -4.423 1.00 5.37 279 ASP A CA 1
ATOM 2032 C C . ASP A 1 254 ? -3.703 1.792 -3.637 1.00 4.93 279 ASP A C 1
ATOM 2033 O O . ASP A 1 254 ? -3.521 0.620 -3.355 1.00 4.99 279 ASP A O 1
ATOM 2038 N N . ASP A 1 255 ? -2.817 2.722 -3.281 1.00 4.96 280 ASP A N 1
ATOM 2039 C CA . ASP A 1 255 ? -1.642 2.343 -2.505 1.00 4.71 280 ASP A CA 1
ATOM 2040 C C . ASP A 1 255 ? -2.037 1.954 -1.073 1.00 4.38 280 ASP A C 1
ATOM 2041 O O . ASP A 1 255 ? -1.370 1.122 -0.443 1.00 4.30 280 ASP A O 1
ATOM 2046 N N . HIS A 1 256 ? -3.105 2.624 -0.562 1.00 4.39 281 HIS A N 1
ATOM 2047 C CA . HIS A 1 256 ? -3.553 2.238 0.770 1.00 4.46 281 HIS A CA 1
ATOM 2048 C C . HIS A 1 256 ? -3.856 0.738 0.890 1.00 4.45 281 HIS A C 1
ATOM 2049 O O . HIS A 1 256 ? -3.558 0.131 1.956 1.00 4.61 281 HIS A O 1
ATOM 2056 N N . GLN A 1 257 ? -4.370 0.165 -0.209 1.00 4.83 282 GLN A N 1
ATOM 2057 C CA . GLN A 1 257 ? -4.741 -1.230 -0.288 1.00 4.87 282 GLN A CA 1
ATOM 2058 C C . GLN A 1 257 ? -3.766 -1.965 -1.192 1.00 4.98 282 GLN A C 1
ATOM 2059 O O . GLN A 1 257 ? -4.146 -2.889 -1.949 1.00 5.51 282 GLN A O 1
ATOM 2065 N N . GLY A 1 258 ? -2.500 -1.583 -1.016 1.00 4.91 283 GLY A N 1
ATOM 2066 C CA . GLY A 1 258 ? -1.434 -2.053 -1.905 1.00 5.27 283 GLY A CA 1
ATOM 2067 C C . GLY A 1 258 ? -0.645 -3.220 -1.363 1.00 5.72 283 GLY A C 1
ATOM 2068 O O . GLY A 1 258 ? -1.130 -4.046 -0.555 1.00 5.75 283 GLY A O 1
ATOM 2069 N N . ILE A 1 259 ? 0.593 -3.312 -1.821 1.00 5.64 284 ILE A N 1
ATOM 2070 C CA . ILE A 1 259 ? 1.504 -4.417 -1.486 1.00 6.04 284 ILE A CA 1
ATOM 2071 C C . ILE A 1 259 ? 2.519 -3.921 -0.491 1.00 5.64 284 ILE A C 1
ATOM 2072 O O . ILE A 1 259 ? 3.203 -2.959 -0.775 1.00 5.85 284 ILE A O 1
ATOM 2077 N N . TYR A 1 260 ? 2.572 -4.592 0.668 1.00 5.82 285 TYR A N 1
ATOM 2078 C CA . TYR A 1 260 ? 3.472 -4.236 1.786 1.00 5.57 285 TYR A CA 1
ATOM 2079 C C . TYR A 1 260 ? 4.444 -5.381 1.969 1.00 6.08 285 TYR A C 1
ATOM 2080 O O . TYR A 1 260 ? 4.072 -6.423 2.512 1.00 6.28 285 TYR A O 1
ATOM 2089 N N . PHE A 1 261 ? 5.681 -5.230 1.488 1.00 6.41 286 PHE A N 1
ATOM 2090 C CA . PHE A 1 261 ? 6.718 -6.262 1.646 1.00 7.68 286 PHE A CA 1
ATOM 2091 C C . PHE A 1 261 ? 6.165 -7.639 1.228 1.00 7.50 286 PHE A C 1
ATOM 2092 O O . PHE A 1 261 ? 6.218 -8.630 1.983 1.00 8.16 286 PHE A O 1
ATOM 2100 N N . HIS A 1 262 ? 5.610 -7.664 0.013 1.00 7.30 287 HIS A N 1
ATOM 2101 C CA . HIS A 1 262 ? 5.155 -8.868 -0.668 1.00 7.98 287 HIS A CA 1
ATOM 2102 C C . HIS A 1 262 ? 3.832 -9.405 -0.248 1.00 7.24 287 HIS A C 1
ATOM 2103 O O . HIS A 1 262 ? 3.401 -10.422 -0.766 1.00 8.25 287 HIS A O 1
ATOM 2110 N N . THR A 1 263 ? 3.128 -8.717 0.631 1.00 6.42 288 THR A N 1
ATOM 2111 C CA . THR A 1 263 ? 1.770 -9.134 1.007 1.00 5.72 288 THR A CA 1
ATOM 2112 C C . THR A 1 263 ? 0.771 -8.025 0.662 1.00 5.33 288 THR A C 1
ATOM 2113 O O . THR A 1 263 ? 0.958 -6.859 1.017 1.00 5.13 288 THR A O 1
ATOM 2117 N N . GLN A 1 264 ? -0.254 -8.389 -0.074 1.00 5.04 289 GLN A N 1
ATOM 2118 C CA . GLN A 1 264 ? -1.322 -7.434 -0.398 1.00 5.38 289 GLN A CA 1
ATOM 2119 C C . GLN A 1 264 ? -2.285 -7.296 0.778 1.00 5.35 289 GLN A C 1
ATOM 2120 O O . GLN A 1 264 ? -2.767 -8.314 1.321 1.00 5.59 289 GLN A O 1
ATOM 2126 N N . ILE A 1 265 ? -2.595 -6.044 1.110 1.00 5.14 290 ILE A N 1
ATOM 2127 C CA . ILE A 1 265 ? -3.738 -5.733 2.025 1.00 5.15 290 ILE A CA 1
ATOM 2128 C C . ILE A 1 265 ? -4.810 -5.062 1.174 1.00 5.53 290 ILE A C 1
ATOM 2129 O O . ILE A 1 265 ? -5.004 -3.836 1.183 1.00 5.93 290 ILE A O 1
ATOM 2134 N N . GLY A 1 266 ? -5.454 -5.893 0.360 1.00 5.80 291 GLY A N 1
ATOM 2135 C CA . GLY A 1 266 ? -6.494 -5.452 -0.577 1.00 6.65 291 GLY A CA 1
ATOM 2136 C C . GLY A 1 266 ? -7.792 -5.083 0.066 1.00 7.12 291 GLY A C 1
ATOM 2137 O O . GLY A 1 266 ? -8.654 -4.476 -0.616 1.00 7.81 291 GLY A O 1
ATOM 2138 N N . ALA A 1 267 ? -7.952 -5.416 1.361 1.00 7.55 292 ALA A N 1
ATOM 2139 C CA . ALA A 1 267 ? -9.181 -5.162 2.111 1.00 8.48 292 ALA A CA 1
ATOM 2140 C C . ALA A 1 267 ? -10.364 -5.986 1.545 1.00 9.73 292 ALA A C 1
ATOM 2141 O O . ALA A 1 267 ? -10.130 -7.101 1.151 1.00 9.86 292 ALA A O 1
ATOM 2143 N N . VAL A 1 268 ? -11.603 -5.461 1.520 1.00 13.45 293 VAL A N 1
ATOM 2144 C CA . VAL A 1 268 ? -12.748 -6.296 1.187 1.00 17.16 293 VAL A CA 1
ATOM 2145 C C . VAL A 1 268 ? -12.614 -6.922 -0.208 1.00 19.38 293 VAL A C 1
ATOM 2146 O O . VAL A 1 268 ? -13.000 -8.105 -0.369 1.00 21.55 293 VAL A O 1
ATOM 2150 N N . MET A 1 269 ? -12.035 -6.126 -1.126 1.00 19.59 294 MET A N 1
ATOM 2151 C CA . MET A 1 269 ? -11.655 -6.409 -2.556 1.00 24.25 294 MET A CA 1
ATOM 2152 C C . MET A 1 269 ? -10.553 -7.439 -2.715 1.00 22.64 294 MET A C 1
ATOM 2153 O O . MET A 1 269 ? -10.387 -7.985 -3.813 1.00 23.93 294 MET A O 1
ATOM 2158 N N . GLY A 1 270 ? -9.773 -7.659 -1.650 1.00 16.34 295 GLY A N 1
ATOM 2159 C CA . GLY A 1 270 ? -8.502 -8.378 -1.675 1.00 14.05 295 GLY A CA 1
ATOM 2160 C C . GLY A 1 270 ? -8.590 -9.893 -1.631 1.00 11.82 295 GLY A C 1
ATOM 2161 O O . GLY A 1 270 ? -9.574 -10.509 -2.071 1.00 13.34 295 GLY A O 1
ATOM 2162 N N . GLU A 1 271 ? -7.570 -10.489 -1.057 1.00 9.27 296 GLU A N 1
ATOM 2163 C CA . GLU A 1 271 ? -7.395 -11.932 -1.028 1.00 8.91 296 GLU A CA 1
ATOM 2164 C C . GLU A 1 271 ? -7.984 -12.510 0.268 1.00 8.50 296 GLU A C 1
ATOM 2165 O O . GLU A 1 271 ? -7.679 -12.041 1.375 1.00 8.56 296 GLU A O 1
ATOM 2171 N N . CYS A 1 272 ? -8.796 -13.549 0.107 1.00 8.90 297 CYS A N 1
ATOM 2172 C CA . CYS A 1 272 ? -9.441 -14.269 1.226 1.00 8.46 297 CYS A CA 1
ATOM 2173 C C . CYS A 1 272 ? -9.358 -15.764 0.881 1.00 9.44 297 CYS A C 1
ATOM 2174 O O . CYS A 1 272 ? -10.003 -16.221 -0.080 1.00 11.16 297 CYS A O 1
ATOM 2177 N N . PRO A 1 273 ? -8.539 -16.522 1.623 1.00 9.36 298 PRO A N 1
ATOM 2178 C CA . PRO A 1 273 ? -7.741 -16.101 2.782 1.00 9.37 298 PRO A CA 1
ATOM 2179 C C . PRO A 1 273 ? -6.592 -15.195 2.376 1.00 8.73 298 PRO A C 1
ATOM 2180 O O . PRO A 1 273 ? -6.173 -15.139 1.196 1.00 8.36 298 PRO A O 1
ATOM 2184 N N . ALA A 1 274 ? -6.061 -14.475 3.359 1.00 7.45 299 ALA A N 1
ATOM 2185 C CA . ALA A 1 274 ? -4.830 -13.654 3.080 1.00 7.75 299 ALA A CA 1
ATOM 2186 C C . ALA A 1 274 ? -3.672 -14.539 2.624 1.00 7.71 299 ALA A C 1
ATOM 2187 O O . ALA A 1 274 ? -3.587 -15.736 2.989 1.00 8.63 299 ALA A O 1
ATOM 2189 N N . GLN A 1 275 ? -2.784 -13.960 1.840 1.00 8.21 300 GLN A N 1
ATOM 2190 C CA . GLN A 1 275 ? -1.633 -14.702 1.296 1.00 8.34 300 GLN A CA 1
ATOM 2191 C C . GLN A 1 275 ? -0.319 -14.028 1.631 1.00 7.98 300 GLN A C 1
ATOM 2192 O O . GLN A 1 275 ? 0.168 -13.143 0.892 1.00 9.30 300 GLN A O 1
ATOM 2198 N N . VAL A 1 276 ? 0.309 -14.419 2.726 1.00 8.54 301 VAL A N 1
ATOM 2199 C CA . VAL A 1 276 ? 1.607 -13.808 3.108 1.00 8.37 301 VAL A CA 1
ATOM 2200 C C . VAL A 1 276 ? 2.634 -14.092 2.029 1.00 9.44 301 VAL A C 1
ATOM 2201 O O . VAL A 1 276 ? 2.859 -15.249 1.635 1.00 10.59 301 VAL A O 1
ATOM 2205 N N . GLY A 1 277 ? 3.249 -13.032 1.558 1.00 9.22 302 GLY A N 1
ATOM 2206 C CA . GLY A 1 277 ? 4.442 -13.176 0.710 1.00 9.77 302 GLY A CA 1
ATOM 2207 C C . GLY A 1 277 ? 4.134 -13.456 -0.752 1.00 10.87 302 GLY A C 1
ATOM 2208 O O . GLY A 1 277 ? 5.065 -13.727 -1.544 1.00 13.27 302 GLY A O 1
ATOM 2209 N N . ALA A 1 278 ? 2.872 -13.470 -1.143 1.00 11.40 303 ALA A N 1
ATOM 2210 C CA . ALA A 1 278 ? 2.484 -13.872 -2.505 1.00 11.55 303 ALA A CA 1
ATOM 2211 C C . ALA A 1 278 ? 2.773 -12.911 -3.652 1.00 13.59 303 ALA A C 1
ATOM 2212 O O . ALA A 1 278 ? 2.541 -13.275 -4.846 1.00 16.76 303 ALA A O 1
ATOM 2214 N N . HIS A 1 279 ? 3.191 -11.688 -3.344 1.00 12.02 304 HIS A N 1
ATOM 2215 C CA . HIS A 1 279 ? 3.475 -10.710 -4.391 1.00 12.61 304 HIS A CA 1
ATOM 2216 C C . HIS A 1 279 ? 4.897 -10.225 -4.165 1.00 14.30 304 HIS A C 1
ATOM 2217 O O . HIS A 1 279 ? 5.156 -9.055 -4.192 1.00 18.99 304 HIS A O 1
#

Secondary structure (DSSP, 8-state):
-TT----PPPEE--S-HHHHHHHHHHHHGGGS----TT-EETTEEEEEEE--SSSS--EEEEEETTTEEEEEE----SS-TTS-TTSGGG-EEPPPTTTGGGSPTT--EEHHHHHHHHHHHHHHHHHHHHHHHHHT---EEEEEETHHHHHHHHHHHHHHHHSTT--SEEEEESPPP-B-HHHHHHHHHHHGGGEEEEEETT--GGG-S-GGGT-B--S-EEEESSTTSS-EEEE-STT-TTSGGGS---SSSTTTTSEETTEE--GGGS-SS--TT--

GO terms:
  GO:0005576 extracellular region (C, EXP)
  GO:0120516 diacylglycerol lipase activity (F, EXP)
  GO:0047372 monoacylglycerol lipase activity (F, EXP)

Organism: Malassezia globosa (strain ATCC MYA-4612 / CBS 7966) (NCBI:txid425265)

Radius of gyration: 16.99 Å; Cα contacts (8 Å, |Δi|>4): 672; chains: 1; bounding box: 39×47×40 Å

B-factor: mean 9.39, std 5.98, range [3.27, 37.11]

Solvent-accessible surface area: 11439 Å² total; per-residue (Å²): 106,175,32,28,49,21,94,89,121,31,83,84,35,91,32,73,56,158,19,0,6,12,0,0,0,0,0,0,2,0,15,5,105,2,104,109,140,61,14,124,5,49,63,0,82,21,42,51,41,25,27,114,10,183,93,71,2,23,0,0,0,0,40,0,87,38,0,0,0,0,0,0,0,4,3,24,75,66,28,55,7,118,46,81,61,154,71,51,75,6,154,59,51,76,10,40,135,96,1,69,168,102,16,51,210,48,2,71,0,0,49,2,1,1,79,23,0,36,81,1,9,66,73,0,12,95,6,0,111,112,24,29,173,101,79,143,18,178,68,0,0,0,0,0,1,5,2,0,0,0,2,0,2,0,0,0,0,1,0,39,27,59,7,128,66,7,5,71,44,0,1,0,0,0,1,0,15,3,0,17,33,13,1,0,41,18,0,42,133,75,1,30,137,49,7,16,4,0,3,0,0,102,0,16,0,3,30,22,0,34,92,102,78,32,3,5,16,6,30,42,19,0,10,0,92,80,24,73,34,91,60,20,107,13,19,31,21,20,20,10,77,59,2,13,135,88,40,79,17,16,177,66,58,94,21,2,41,4,24,0,13,81,0,39,0,4,5,104,176,23,33,72,76,8,83,51,39,56,102